Protein AF-A0A967ZJ98-F1 (afdb_monomer)

Mean predicted aligned error: 7.74 Å

Structure (mmCIF, N/CA/C/O backbone):
data_AF-A0A967ZJ98-F1
#
_entry.id   AF-A0A967ZJ98-F1
#
loop_
_atom_site.group_PDB
_atom_site.id
_atom_site.type_symbol
_atom_site.label_atom_id
_atom_site.label_alt_id
_atom_site.label_comp_id
_atom_site.label_asym_id
_atom_site.label_entity_id
_atom_site.label_seq_id
_atom_site.pdbx_PDB_ins_code
_atom_site.Cartn_x
_atom_site.Cartn_y
_atom_site.Cartn_z
_atom_site.occupancy
_atom_site.B_iso_or_equiv
_atom_site.auth_seq_id
_atom_site.auth_comp_id
_atom_site.auth_asym_id
_atom_site.auth_atom_id
_atom_site.pdbx_PDB_model_num
ATOM 1 N N . ARG A 1 1 ? -1.684 2.307 -29.318 1.00 74.62 1 ARG A N 1
ATOM 2 C CA . ARG A 1 1 ? -0.273 2.513 -29.729 1.00 74.62 1 ARG A CA 1
ATOM 3 C C . ARG A 1 1 ? 0.483 2.969 -28.490 1.00 74.62 1 ARG A C 1
ATOM 5 O O . ARG A 1 1 ? -0.067 3.809 -27.791 1.00 74.62 1 ARG A O 1
ATOM 12 N N . ALA A 1 2 ? 1.639 2.380 -28.194 1.00 88.06 2 ALA A N 1
ATOM 13 C CA . ALA A 1 2 ? 2.466 2.698 -27.029 1.00 88.06 2 ALA A CA 1
ATOM 14 C C . ALA A 1 2 ? 3.946 2.641 -27.436 1.00 88.06 2 ALA A C 1
ATOM 16 O O . ALA A 1 2 ? 4.286 1.829 -28.295 1.00 88.06 2 ALA A O 1
ATOM 17 N N . ASP A 1 3 ? 4.792 3.478 -26.834 1.00 90.69 3 ASP A N 1
ATOM 18 C CA . ASP A 1 3 ? 6.244 3.486 -27.082 1.00 90.69 3 ASP A CA 1
ATOM 19 C C . ASP A 1 3 ? 6.966 2.364 -26.313 1.00 90.69 3 ASP A C 1
ATOM 21 O O . ASP A 1 3 ? 8.002 1.855 -26.749 1.00 90.69 3 ASP A O 1
ATOM 25 N N . ALA A 1 4 ? 6.375 1.930 -25.195 1.00 94.38 4 ALA A N 1
ATOM 26 C CA . ALA A 1 4 ? 6.809 0.790 -24.401 1.00 94.38 4 ALA A CA 1
ATOM 27 C C . ALA A 1 4 ? 5.609 -0.051 -23.928 1.00 94.38 4 ALA A C 1
ATOM 29 O O . ALA A 1 4 ? 4.538 0.482 -23.631 1.00 94.38 4 ALA A O 1
ATOM 30 N N . VAL A 1 5 ? 5.798 -1.368 -23.845 1.00 96.25 5 VAL A N 1
ATOM 31 C CA . VAL A 1 5 ? 4.826 -2.355 -23.363 1.00 96.25 5 VAL A CA 1
ATOM 32 C C . VAL A 1 5 ? 5.514 -3.240 -22.331 1.00 96.25 5 VAL A C 1
ATOM 34 O O . VAL A 1 5 ? 6.494 -3.910 -22.646 1.00 96.25 5 VAL A O 1
ATOM 37 N N . ILE A 1 6 ? 4.993 -3.262 -21.106 1.00 96.94 6 ILE A N 1
ATOM 38 C CA . ILE A 1 6 ? 5.484 -4.135 -20.035 1.00 96.94 6 ILE A CA 1
ATOM 39 C C . ILE A 1 6 ? 4.419 -5.196 -19.771 1.00 96.94 6 ILE A C 1
ATOM 41 O O . ILE A 1 6 ? 3.278 -4.870 -19.445 1.00 96.94 6 ILE A O 1
ATOM 45 N N . VAL A 1 7 ? 4.799 -6.461 -19.923 1.00 96.19 7 VAL A N 1
ATOM 46 C CA . VAL A 1 7 ? 3.965 -7.641 -19.682 1.00 96.19 7 VAL A CA 1
ATOM 47 C C . VAL A 1 7 ? 4.515 -8.381 -18.467 1.00 96.19 7 VAL A C 1
ATOM 49 O O . VAL A 1 7 ? 5.727 -8.554 -18.335 1.00 96.19 7 VAL A O 1
ATOM 52 N N . THR A 1 8 ? 3.636 -8.830 -17.573 1.00 95.94 8 THR A N 1
ATOM 53 C CA . THR A 1 8 ? 4.014 -9.625 -16.399 1.00 95.94 8 THR A CA 1
ATOM 54 C C . THR A 1 8 ? 3.350 -11.000 -16.450 1.00 95.94 8 THR A C 1
ATOM 56 O O . THR A 1 8 ? 2.165 -11.123 -16.754 1.00 95.94 8 THR A O 1
ATOM 59 N N . GLY A 1 9 ? 4.123 -12.044 -16.149 1.00 93.56 9 GLY A N 1
ATOM 60 C CA . GLY A 1 9 ? 3.673 -13.437 -16.176 1.00 93.56 9 GLY A CA 1
ATOM 61 C C . GLY A 1 9 ? 3.900 -14.153 -17.512 1.00 93.56 9 GLY A C 1
ATOM 62 O O . GLY A 1 9 ? 4.246 -13.548 -18.527 1.00 93.56 9 GLY A O 1
ATOM 63 N N . GLY A 1 10 ? 3.734 -15.478 -17.493 1.00 93.06 10 GLY A N 1
ATOM 64 C CA . GLY A 1 10 ? 3.844 -16.335 -18.677 1.00 93.06 10 GLY A CA 1
ATOM 65 C C . GLY A 1 10 ? 5.277 -16.573 -19.179 1.00 93.06 10 GLY A C 1
ATOM 66 O O . GLY A 1 10 ? 5.467 -16.894 -20.350 1.00 93.06 10 GLY A O 1
ATOM 67 N N . ILE A 1 11 ? 6.290 -16.370 -18.328 1.00 93.38 11 ILE A N 1
ATOM 68 C CA . ILE A 1 11 ? 7.718 -16.572 -18.651 1.00 93.38 11 ILE A CA 1
ATOM 69 C C . ILE A 1 11 ? 8.371 -17.701 -17.841 1.00 93.38 11 ILE A C 1
ATOM 71 O O . ILE A 1 11 ? 9.593 -17.864 -17.857 1.00 93.38 11 ILE A O 1
ATOM 75 N N . GLY A 1 12 ? 7.590 -18.461 -17.083 1.00 90.75 12 GLY A N 1
ATOM 76 C CA . GLY A 1 12 ? 8.075 -19.630 -16.365 1.00 90.75 12 GLY A CA 1
ATOM 77 C C . GLY A 1 12 ? 8.334 -20.836 -17.288 1.00 90.75 12 GLY A C 1
ATOM 78 O O . GLY A 1 12 ? 8.399 -20.711 -18.517 1.00 90.75 12 GLY A O 1
ATOM 79 N N . PRO A 1 13 ? 8.565 -22.016 -16.697 1.00 90.06 13 PRO A N 1
ATOM 80 C CA . PRO A 1 13 ? 8.905 -23.226 -17.432 1.00 90.06 13 PRO A CA 1
ATOM 81 C C . PRO A 1 13 ? 7.687 -24.066 -17.860 1.00 90.06 13 PRO A C 1
ATOM 83 O O . PRO A 1 13 ? 7.884 -25.124 -18.458 1.00 90.06 13 PRO A O 1
ATOM 86 N N . THR A 1 14 ? 6.452 -23.691 -17.509 1.00 89.12 14 THR A N 1
ATOM 87 C CA . THR A 1 14 ? 5.270 -24.540 -17.730 1.00 89.12 14 THR A CA 1
ATOM 88 C C . THR A 1 14 ? 4.680 -24.353 -19.131 1.00 89.12 14 THR A C 1
ATOM 90 O O . THR A 1 14 ? 5.126 -23.523 -19.918 1.00 89.12 14 THR A O 1
ATOM 93 N N . GLN A 1 15 ? 3.722 -25.205 -19.509 1.00 84.19 15 GLN A N 1
ATOM 94 C CA . GLN A 1 15 ? 3.144 -25.198 -20.864 1.00 84.19 15 GLN A CA 1
ATOM 95 C C . GLN A 1 15 ? 2.242 -23.986 -21.134 1.00 84.19 15 GLN A C 1
ATOM 97 O O . GLN A 1 15 ? 2.051 -23.600 -22.282 1.00 84.19 15 GLN A O 1
ATOM 102 N N . ASP A 1 16 ? 1.681 -23.405 -20.081 1.00 90.19 16 ASP A N 1
ATOM 103 C CA . ASP A 1 16 ? 0.888 -22.179 -20.095 1.00 90.19 16 ASP A CA 1
ATOM 104 C C . ASP A 1 16 ? 1.750 -20.903 -20.089 1.00 90.19 16 ASP A C 1
ATOM 106 O O . ASP A 1 16 ? 1.234 -19.812 -20.336 1.00 90.19 16 ASP A O 1
ATOM 110 N N . ASP A 1 17 ? 3.067 -21.027 -19.895 1.00 92.12 17 ASP A N 1
ATOM 111 C CA . ASP A 1 17 ? 4.017 -19.925 -20.040 1.00 92.12 17 ASP A CA 1
ATOM 112 C C . ASP A 1 17 ? 4.355 -19.675 -21.520 1.00 92.12 17 ASP A C 1
ATOM 114 O O . ASP A 1 17 ? 5.352 -20.174 -22.049 1.00 92.12 17 ASP A O 1
ATOM 118 N N . LEU A 1 18 ? 3.496 -18.892 -22.182 1.00 94.81 18 LEU A N 1
ATOM 119 C CA . LEU A 1 18 ? 3.552 -18.597 -23.620 1.00 94.81 18 LEU A CA 1
ATOM 120 C C . LEU A 1 18 ? 4.031 -17.177 -23.959 1.00 94.81 18 LEU A C 1
ATOM 122 O O . LEU A 1 18 ? 4.038 -16.800 -25.129 1.00 94.81 18 LEU A O 1
ATOM 126 N N . THR A 1 19 ? 4.403 -16.351 -22.977 1.00 96.50 19 THR A N 1
ATOM 127 C CA . THR A 1 19 ? 4.749 -14.940 -23.231 1.00 96.50 19 THR A CA 1
ATOM 128 C C . THR A 1 19 ? 5.985 -14.820 -24.122 1.00 96.50 19 THR A C 1
ATOM 130 O O . THR A 1 19 ? 6.012 -13.966 -25.005 1.00 96.50 19 THR A O 1
ATOM 133 N N . ARG A 1 20 ? 6.984 -15.700 -23.957 1.00 95.06 20 ARG A N 1
ATOM 134 C CA . ARG A 1 20 ? 8.188 -15.721 -24.810 1.00 95.06 20 ARG A CA 1
ATOM 135 C C . ARG A 1 20 ? 7.839 -16.084 -26.255 1.00 95.06 20 ARG A C 1
ATOM 137 O O . ARG A 1 20 ? 8.220 -15.371 -27.179 1.00 95.06 20 ARG A O 1
ATOM 144 N N . ASP A 1 21 ? 7.055 -17.146 -26.429 1.00 95.69 21 ASP A N 1
ATOM 145 C CA . ASP A 1 21 ? 6.588 -17.625 -27.730 1.00 95.69 21 ASP A CA 1
ATOM 146 C C . ASP A 1 21 ? 5.731 -16.555 -28.436 1.00 95.69 21 ASP A C 1
ATOM 148 O O . ASP A 1 21 ? 5.896 -16.292 -29.627 1.00 95.69 21 ASP A O 1
ATOM 152 N N . ALA A 1 22 ? 4.858 -15.869 -27.689 1.00 96.94 22 ALA A N 1
ATOM 153 C CA . ALA A 1 22 ? 4.037 -14.773 -28.198 1.00 96.94 22 ALA A CA 1
ATOM 154 C C . ALA A 1 22 ? 4.876 -13.554 -28.615 1.00 96.94 22 ALA A C 1
ATOM 156 O O . ALA A 1 22 ? 4.570 -12.930 -29.632 1.00 96.94 22 ALA A O 1
ATOM 157 N N . MET A 1 23 ? 5.939 -13.224 -27.871 1.00 97.00 23 MET A N 1
ATOM 158 C CA . MET A 1 23 ? 6.885 -12.173 -28.262 1.00 97.00 23 MET A CA 1
ATOM 159 C C . MET A 1 23 ? 7.596 -12.518 -29.574 1.00 97.00 23 MET A C 1
ATOM 161 O O . MET A 1 23 ? 7.634 -11.676 -30.471 1.00 97.00 23 MET A O 1
ATOM 165 N N . ALA A 1 24 ? 8.095 -13.750 -29.721 1.00 97.44 24 ALA A N 1
ATOM 166 C CA . ALA A 1 24 ? 8.734 -14.204 -30.958 1.00 97.44 24 ALA A CA 1
ATOM 167 C C . ALA A 1 24 ? 7.771 -14.154 -32.151 1.00 97.44 24 ALA A C 1
ATOM 169 O O . ALA A 1 24 ? 8.094 -13.582 -33.194 1.00 97.44 24 ALA A O 1
ATOM 170 N N . ALA A 1 25 ? 6.548 -14.661 -31.970 1.00 97.88 25 ALA A N 1
ATOM 171 C CA . ALA A 1 25 ? 5.511 -14.631 -32.996 1.00 97.88 25 ALA A CA 1
ATOM 172 C C . ALA A 1 25 ? 5.133 -13.198 -33.407 1.00 97.88 25 ALA A C 1
ATOM 174 O O . ALA A 1 25 ? 4.967 -12.923 -34.594 1.00 97.88 25 ALA A O 1
ATOM 175 N N . ALA A 1 26 ? 5.025 -12.273 -32.448 1.00 96.81 26 ALA A N 1
ATOM 176 C CA . ALA A 1 26 ? 4.713 -10.870 -32.720 1.00 96.81 26 ALA A CA 1
ATOM 177 C C . ALA A 1 26 ? 5.856 -10.131 -33.436 1.00 96.81 26 ALA A C 1
ATOM 179 O O . ALA A 1 26 ? 5.594 -9.247 -34.252 1.00 96.81 26 ALA A O 1
ATOM 180 N N . ALA A 1 27 ? 7.109 -10.486 -33.143 1.00 96.81 27 ALA A N 1
ATOM 181 C CA . ALA A 1 27 ? 8.286 -9.942 -33.815 1.00 96.81 27 ALA A CA 1
ATOM 182 C C . ALA A 1 27 ? 8.574 -10.610 -35.173 1.00 96.81 27 ALA A C 1
ATOM 184 O O . ALA A 1 27 ? 9.307 -10.042 -35.981 1.00 96.81 27 ALA A O 1
ATOM 185 N N . GLY A 1 28 ? 7.987 -11.781 -35.442 1.00 97.44 28 GLY A N 1
ATOM 186 C CA . GLY A 1 28 ? 8.258 -12.565 -36.648 1.00 97.44 28 GLY A CA 1
ATOM 187 C C . GLY A 1 28 ? 9.661 -13.174 -36.656 1.00 97.44 28 GLY A C 1
ATOM 188 O O . GLY A 1 28 ? 10.273 -13.262 -37.718 1.00 97.44 28 GLY A O 1
ATOM 189 N N . VAL A 1 29 ? 10.172 -13.554 -35.481 1.00 97.94 29 VAL A N 1
ATOM 190 C CA . VAL A 1 29 ? 11.526 -14.097 -35.291 1.00 97.94 29 VAL A CA 1
ATOM 191 C C . VAL A 1 29 ? 11.486 -15.522 -34.747 1.00 97.94 29 VAL A C 1
ATOM 193 O O . VAL A 1 29 ? 10.476 -15.971 -34.203 1.00 97.94 29 VAL A O 1
ATOM 196 N N . GLU A 1 30 ? 12.597 -16.237 -34.894 1.00 97.50 30 GLU A N 1
ATOM 197 C CA . GLU A 1 30 ? 12.763 -17.580 -34.341 1.00 97.50 30 GLU A CA 1
ATOM 198 C C . GLU A 1 30 ? 13.119 -17.531 -32.846 1.00 97.50 30 GLU A C 1
ATOM 200 O O . GLU A 1 30 ? 13.543 -16.502 -32.317 1.00 97.50 30 GLU A O 1
ATOM 205 N N . MET A 1 31 ? 12.938 -18.658 -32.157 1.00 97.12 31 MET A N 1
ATOM 206 C CA . MET A 1 31 ? 13.415 -18.844 -30.786 1.00 97.12 31 MET A CA 1
ATOM 207 C C . MET A 1 31 ? 14.843 -19.394 -30.819 1.00 97.12 31 MET A C 1
ATOM 209 O O . MET A 1 31 ? 15.111 -20.399 -31.476 1.00 97.12 31 MET A O 1
ATOM 213 N N . LEU A 1 32 ? 15.742 -18.754 -30.082 1.00 97.62 32 LEU A N 1
ATOM 214 C CA . LEU A 1 32 ? 17.108 -19.197 -29.835 1.00 97.62 32 LEU A CA 1
ATOM 215 C C . LEU A 1 32 ? 17.214 -19.871 -28.466 1.00 97.62 32 LEU A C 1
ATOM 217 O O . LEU A 1 32 ? 16.345 -19.707 -27.610 1.00 97.62 32 LEU A O 1
ATOM 221 N N . PHE A 1 33 ? 18.302 -20.613 -28.260 1.00 97.12 33 PHE A N 1
ATOM 222 C CA . PHE A 1 33 ? 18.611 -21.303 -27.011 1.00 97.12 33 PHE A CA 1
ATOM 223 C C . PHE A 1 33 ? 19.975 -20.845 -26.481 1.00 97.12 33 PHE A C 1
ATOM 225 O O . PHE A 1 33 ? 20.964 -20.884 -27.213 1.00 97.12 33 PHE A O 1
ATOM 232 N N . ASP A 1 34 ? 20.033 -20.395 -25.227 1.00 96.75 34 ASP A N 1
ATOM 233 C CA . ASP A 1 34 ? 21.275 -19.993 -24.555 1.00 96.75 34 ASP A CA 1
ATOM 234 C C . ASP A 1 34 ? 21.827 -21.167 -23.728 1.00 96.75 34 ASP A C 1
ATOM 236 O O . ASP A 1 34 ? 21.357 -21.449 -22.621 1.00 96.75 34 ASP A O 1
ATOM 240 N N . GLU A 1 35 ? 22.837 -21.857 -24.267 1.00 96.56 35 GLU A N 1
ATOM 241 C CA . GLU A 1 35 ? 23.490 -22.979 -23.580 1.00 96.56 35 GLU A CA 1
ATOM 242 C C . GLU A 1 35 ? 24.180 -22.552 -22.277 1.00 96.56 35 GLU A C 1
ATOM 244 O O . GLU A 1 35 ? 24.058 -23.250 -21.270 1.00 96.56 35 GLU A O 1
ATOM 249 N N . ASP A 1 36 ? 24.815 -21.376 -22.238 1.00 95.00 36 ASP A N 1
ATOM 250 C CA . ASP A 1 36 ? 25.482 -20.878 -21.030 1.00 95.00 36 ASP A CA 1
ATOM 251 C C . ASP A 1 36 ? 24.454 -20.593 -19.921 1.00 95.00 36 ASP A C 1
ATOM 253 O O . ASP A 1 36 ? 24.707 -20.793 -18.729 1.00 95.00 36 ASP A O 1
ATOM 257 N N . PHE A 1 37 ? 23.268 -20.096 -20.284 1.00 94.94 37 PHE A N 1
ATOM 258 C CA . PHE A 1 37 ? 22.155 -19.927 -19.354 1.00 94.94 37 PHE A CA 1
ATOM 259 C C . PHE A 1 37 ? 21.605 -21.273 -18.890 1.00 94.94 37 PHE A C 1
ATOM 261 O O . PHE A 1 37 ? 21.345 -21.438 -17.696 1.00 94.94 37 PHE A O 1
ATOM 268 N N . ALA A 1 38 ? 21.457 -22.238 -19.799 1.00 95.62 38 ALA A N 1
ATOM 269 C CA . ALA A 1 38 ? 21.021 -23.585 -19.458 1.00 95.62 38 ALA A CA 1
ATOM 270 C C . ALA A 1 38 ? 21.990 -24.266 -18.478 1.00 95.62 38 ALA A C 1
ATOM 272 O O . ALA A 1 38 ? 21.539 -24.916 -17.536 1.00 95.62 38 ALA A O 1
ATOM 273 N N . GLU A 1 39 ? 23.302 -24.083 -18.638 1.00 94.75 39 GLU A N 1
ATOM 274 C CA . GLU A 1 39 ? 24.316 -24.554 -17.687 1.00 94.75 39 GLU A CA 1
ATOM 275 C C . GLU A 1 39 ? 24.167 -23.893 -16.315 1.00 94.75 39 GLU A C 1
ATOM 277 O O . GLU A 1 39 ? 24.008 -24.597 -15.319 1.00 94.75 39 GLU A O 1
ATOM 282 N N . ARG A 1 40 ? 24.067 -22.558 -16.248 1.00 92.81 40 ARG A N 1
ATOM 283 C CA . ARG A 1 40 ? 23.813 -21.854 -14.972 1.00 92.81 40 ARG A CA 1
ATOM 284 C C . ARG A 1 40 ? 22.531 -22.323 -14.287 1.00 92.81 40 ARG A C 1
ATOM 286 O O . ARG A 1 40 ? 22.446 -22.343 -13.058 1.00 92.81 40 ARG A O 1
ATOM 293 N N . LEU A 1 41 ? 21.514 -22.671 -15.071 1.00 94.06 41 LEU A N 1
ATOM 294 C CA . LEU A 1 41 ? 20.265 -23.204 -14.553 1.00 94.06 41 LEU A CA 1
ATOM 295 C C . LEU A 1 41 ? 20.459 -24.611 -13.976 1.00 94.06 41 LEU A C 1
ATOM 297 O O . LEU A 1 41 ? 19.977 -24.873 -12.875 1.00 94.06 41 LEU A O 1
ATOM 301 N N . ARG A 1 42 ? 21.204 -25.491 -14.659 1.00 94.25 42 ARG A N 1
ATOM 302 C CA . ARG A 1 42 ? 21.577 -26.818 -14.135 1.00 94.25 42 ARG A CA 1
ATOM 303 C C . ARG A 1 42 ? 22.333 -26.688 -12.808 1.00 94.25 42 ARG A C 1
ATOM 305 O O . ARG A 1 42 ? 21.909 -27.301 -11.829 1.00 94.25 42 ARG A O 1
ATOM 312 N N . ASP A 1 43 ? 23.332 -25.809 -12.735 1.00 93.56 43 ASP A N 1
ATOM 313 C CA . ASP A 1 43 ? 24.111 -25.542 -11.515 1.00 93.56 43 ASP A CA 1
ATOM 314 C C . ASP A 1 43 ? 23.229 -25.042 -10.358 1.00 93.56 43 ASP A C 1
ATOM 316 O O . ASP A 1 43 ? 23.387 -25.431 -9.196 1.00 93.56 43 ASP A O 1
ATOM 320 N N . PHE A 1 44 ? 22.250 -24.183 -10.658 1.00 92.06 44 PHE A N 1
ATOM 321 C CA . PHE A 1 44 ? 21.297 -23.692 -9.664 1.00 92.06 44 PHE A CA 1
ATOM 322 C C . PHE A 1 44 ? 20.466 -24.824 -9.042 1.00 92.06 44 PHE A C 1
ATOM 324 O O . PHE A 1 44 ? 20.211 -24.808 -7.835 1.00 92.06 44 PHE A O 1
ATOM 331 N N . TRP A 1 45 ? 20.038 -25.806 -9.834 1.00 93.94 45 TRP A N 1
ATOM 332 C CA . TRP A 1 45 ? 19.299 -26.965 -9.328 1.00 93.94 45 TRP A CA 1
ATOM 333 C C . TRP A 1 45 ? 20.214 -27.934 -8.569 1.00 93.94 45 TRP A C 1
ATOM 335 O O . TRP A 1 45 ? 19.866 -28.358 -7.461 1.00 93.94 45 TRP A O 1
ATOM 345 N N . GLU A 1 46 ? 21.412 -28.195 -9.096 1.00 94.12 46 GLU A N 1
ATOM 346 C CA . GLU A 1 46 ? 22.408 -29.066 -8.466 1.00 94.12 46 GLU A CA 1
ATOM 347 C C . GLU A 1 46 ? 22.860 -28.528 -7.102 1.00 94.12 46 GLU A C 1
ATOM 349 O O . GLU A 1 46 ? 22.866 -29.267 -6.117 1.00 94.12 46 GLU A O 1
ATOM 354 N N . SER A 1 47 ? 23.125 -27.223 -6.988 1.00 94.19 47 SER A N 1
ATOM 355 C CA . SER A 1 47 ? 23.480 -26.574 -5.713 1.00 94.19 47 SER A CA 1
ATOM 356 C C . SER A 1 47 ? 22.385 -26.676 -4.642 1.00 94.19 47 SER A C 1
ATOM 358 O O . SER A 1 47 ? 22.660 -26.545 -3.449 1.00 94.19 47 SER A O 1
ATOM 360 N N . ARG A 1 48 ? 21.137 -26.947 -5.048 1.00 92.12 48 ARG A N 1
ATOM 361 C CA . ARG A 1 48 ? 19.999 -27.215 -4.156 1.00 92.12 48 ARG A CA 1
ATOM 362 C C . ARG A 1 48 ? 19.784 -28.707 -3.891 1.00 92.12 48 ARG A C 1
ATOM 364 O O . ARG A 1 48 ? 18.803 -29.059 -3.236 1.00 92.12 48 ARG A O 1
ATOM 371 N N . GLY A 1 49 ? 20.661 -29.575 -4.396 1.00 93.56 49 GLY A N 1
ATOM 372 C CA . GLY A 1 49 ? 20.562 -31.030 -4.282 1.00 93.56 49 GLY A CA 1
ATOM 373 C C . GLY A 1 49 ? 19.359 -31.610 -5.025 1.00 93.56 49 GLY A C 1
ATOM 374 O O . GLY A 1 49 ? 18.791 -32.609 -4.584 1.00 93.56 49 GLY A O 1
ATOM 375 N N . ARG A 1 50 ? 18.908 -30.954 -6.101 1.00 92.69 50 ARG A N 1
ATOM 376 C CA . ARG A 1 50 ? 17.721 -31.351 -6.865 1.00 92.69 50 ARG A CA 1
ATOM 377 C C . ARG A 1 50 ? 18.080 -31.562 -8.328 1.00 92.69 50 ARG A C 1
ATOM 379 O O . ARG A 1 50 ? 18.797 -30.762 -8.915 1.00 92.69 50 ARG A O 1
ATOM 386 N N . GLU A 1 51 ? 17.521 -32.605 -8.928 1.00 91.88 51 GLU A N 1
ATOM 387 C CA . GLU A 1 51 ? 17.549 -32.765 -10.380 1.00 91.88 51 GLU A CA 1
ATOM 388 C C . GLU A 1 51 ? 16.646 -31.708 -11.033 1.00 91.88 51 GLU A C 1
ATOM 390 O O . GLU A 1 51 ? 15.532 -31.450 -10.563 1.00 91.88 51 GLU A O 1
ATOM 395 N N . MET A 1 52 ? 17.136 -31.076 -12.100 1.00 92.75 52 MET A N 1
ATOM 396 C CA . MET A 1 52 ? 16.381 -30.070 -12.838 1.00 92.75 52 MET A CA 1
ATOM 397 C C . MET A 1 52 ? 15.314 -30.734 -13.723 1.00 92.75 52 MET A C 1
ATOM 399 O O . MET A 1 52 ? 15.663 -31.546 -14.583 1.00 92.75 52 MET A O 1
ATOM 403 N N . PRO A 1 53 ? 14.030 -30.349 -13.612 1.00 93.56 53 PRO A N 1
ATOM 404 C CA . PRO A 1 53 ? 13.014 -30.783 -14.565 1.00 93.56 53 PRO A CA 1
ATOM 405 C C . PRO A 1 53 ? 13.345 -30.321 -15.991 1.00 93.56 53 PRO A C 1
ATOM 407 O O . PRO A 1 53 ? 13.699 -29.164 -16.202 1.00 93.56 53 PRO A O 1
ATOM 410 N N . ALA A 1 54 ? 13.160 -31.180 -16.998 1.00 92.19 54 ALA A N 1
ATOM 411 C CA . ALA A 1 54 ? 13.473 -30.842 -18.394 1.00 92.19 54 ALA A CA 1
ATOM 412 C C . ALA A 1 54 ? 12.720 -29.597 -18.905 1.00 92.19 54 ALA A C 1
ATOM 414 O O . ALA A 1 54 ? 13.258 -28.828 -19.698 1.00 92.19 54 ALA A O 1
ATOM 415 N N . SER A 1 55 ? 11.505 -29.353 -18.403 1.00 92.75 55 SER A N 1
ATOM 416 C CA . SER A 1 55 ? 10.708 -28.163 -18.725 1.00 92.75 55 SER A CA 1
ATOM 417 C C . SER A 1 55 ? 11.406 -26.850 -18.356 1.00 92.75 55 SER A C 1
ATOM 419 O O . SER A 1 55 ? 11.162 -25.830 -18.992 1.00 92.75 55 SER A O 1
ATOM 421 N N . ASN A 1 56 ? 12.306 -26.856 -17.367 1.00 93.81 56 ASN A N 1
ATOM 422 C CA . ASN A 1 56 ? 13.064 -25.669 -16.982 1.00 93.81 56 ASN A CA 1
ATOM 423 C C . ASN A 1 56 ? 14.028 -25.190 -18.067 1.00 93.81 56 ASN A C 1
ATOM 425 O O . ASN A 1 56 ? 14.303 -23.995 -18.110 1.00 93.81 56 ASN A O 1
ATOM 429 N N . LEU A 1 57 ? 14.459 -26.056 -18.991 1.00 94.50 57 LEU A N 1
ATOM 430 C CA . LEU A 1 57 ? 15.285 -25.639 -20.130 1.00 94.50 57 LEU A CA 1
ATOM 431 C C . LEU A 1 57 ? 14.575 -24.616 -21.025 1.00 94.50 57 LEU A C 1
ATOM 433 O O . LEU A 1 57 ? 15.250 -23.794 -21.630 1.00 94.50 57 LEU A O 1
ATOM 437 N N . ARG A 1 58 ? 13.234 -24.566 -21.023 1.00 94.00 58 ARG A N 1
ATOM 438 C CA . ARG A 1 58 ? 12.476 -23.512 -21.722 1.00 94.00 58 ARG A CA 1
ATOM 439 C C . ARG A 1 58 ? 12.817 -22.102 -21.236 1.00 94.00 58 ARG A C 1
ATOM 441 O O . ARG A 1 58 ? 12.593 -21.138 -21.952 1.00 94.00 58 ARG A O 1
ATOM 448 N N . GLN A 1 59 ? 13.352 -21.957 -20.022 1.00 93.94 59 GLN A N 1
ATOM 449 C CA . GLN A 1 59 ? 13.797 -20.664 -19.489 1.00 93.94 59 GLN A CA 1
ATOM 450 C C . GLN A 1 59 ? 15.097 -20.171 -20.143 1.00 93.94 59 GLN A C 1
ATOM 452 O O . GLN A 1 59 ? 15.418 -18.998 -19.997 1.00 93.94 59 GLN A O 1
ATOM 457 N N . ALA A 1 60 ? 15.821 -21.046 -20.848 1.00 95.62 60 ALA A N 1
ATOM 458 C CA . ALA A 1 60 ? 16.977 -20.704 -21.673 1.00 95.62 60 ALA A CA 1
ATOM 459 C C . ALA A 1 60 ? 16.593 -20.369 -23.128 1.00 95.62 60 ALA A C 1
ATOM 461 O O . ALA A 1 60 ? 17.460 -20.013 -23.923 1.00 95.62 60 ALA A O 1
ATOM 462 N N . GLU A 1 61 ? 15.310 -20.494 -23.486 1.00 95.75 61 GLU A N 1
ATOM 463 C CA . GLU A 1 61 ? 14.796 -20.119 -24.801 1.00 95.75 61 GLU A CA 1
ATOM 464 C C . GLU A 1 61 ? 14.413 -18.632 -24.817 1.00 95.75 61 GLU A C 1
ATOM 466 O O . GLU A 1 61 ? 13.728 -18.147 -23.912 1.00 95.75 61 GLU A O 1
ATOM 471 N N . TYR A 1 62 ? 14.795 -17.905 -25.865 1.00 96.62 62 TYR A N 1
ATOM 472 C CA . TYR A 1 62 ? 14.472 -16.486 -26.032 1.00 96.62 62 TYR A CA 1
ATOM 473 C C . TYR A 1 62 ? 14.269 -16.128 -27.514 1.00 96.62 62 TYR A C 1
ATOM 475 O O . TYR A 1 62 ? 14.880 -16.758 -28.373 1.00 96.62 62 TYR A O 1
ATOM 483 N N . PRO A 1 63 ? 13.425 -15.136 -27.851 1.00 97.75 63 PRO A N 1
ATOM 484 C CA . PRO A 1 63 ? 13.283 -14.669 -29.230 1.00 97.75 63 PRO A CA 1
ATOM 485 C C . PRO A 1 63 ? 14.598 -14.094 -29.769 1.00 97.75 63 PRO A C 1
ATOM 487 O O . PRO A 1 63 ? 15.288 -13.372 -29.047 1.00 97.75 63 PRO A O 1
ATOM 490 N N . ASP A 1 64 ? 14.923 -14.340 -31.038 1.00 97.69 64 ASP A N 1
ATOM 491 C CA . ASP A 1 64 ? 16.072 -13.694 -31.680 1.00 97.69 64 ASP A CA 1
ATOM 492 C C . ASP A 1 64 ? 15.949 -12.156 -31.606 1.00 97.69 64 ASP A C 1
ATOM 494 O O . ASP A 1 64 ? 14.879 -11.570 -31.802 1.00 97.69 64 ASP A O 1
ATOM 498 N N . GLY A 1 65 ? 17.049 -11.494 -31.251 1.00 95.56 65 GLY A N 1
ATOM 499 C CA . GLY A 1 65 ? 17.101 -10.059 -30.967 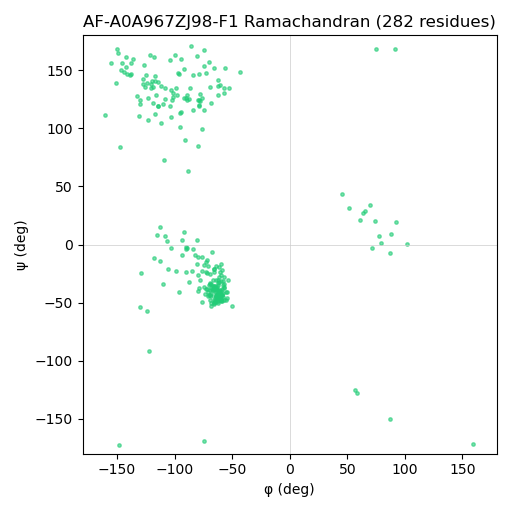1.00 95.56 65 GLY A CA 1
ATOM 500 C C . GLY A 1 65 ? 16.593 -9.640 -29.579 1.00 95.56 65 GLY A C 1
ATOM 501 O O . GLY A 1 65 ? 16.607 -8.443 -29.274 1.00 95.56 65 GLY A O 1
ATOM 502 N N . ALA A 1 66 ? 16.163 -10.573 -28.721 1.00 97.19 66 ALA A N 1
ATOM 503 C CA . ALA A 1 66 ? 15.834 -10.277 -27.329 1.00 97.19 66 ALA A CA 1
ATOM 504 C C . ALA A 1 66 ? 17.066 -10.292 -26.415 1.00 97.19 66 ALA A C 1
ATOM 506 O O . ALA A 1 66 ? 17.987 -11.089 -26.566 1.00 97.19 66 ALA A O 1
ATOM 507 N N . VAL A 1 67 ? 17.044 -9.418 -25.411 1.00 96.69 67 VAL A N 1
ATOM 508 C CA . VAL A 1 67 ? 18.003 -9.389 -24.305 1.00 96.69 67 VAL A CA 1
ATOM 509 C C . VAL A 1 67 ? 17.363 -10.034 -23.083 1.00 96.69 67 VAL A C 1
ATOM 511 O O . VAL A 1 67 ? 16.276 -9.628 -22.662 1.00 96.69 67 VAL A O 1
ATOM 514 N N . MET A 1 68 ? 18.047 -11.015 -22.494 1.00 96.44 68 MET A N 1
ATOM 515 C CA . MET A 1 68 ? 17.627 -11.627 -21.236 1.00 96.44 68 MET A CA 1
ATOM 516 C C . MET A 1 68 ? 17.981 -10.737 -20.039 1.00 96.44 68 MET A C 1
ATOM 518 O O . MET A 1 68 ? 19.144 -10.412 -19.806 1.00 96.44 68 MET A O 1
ATOM 522 N N . ILE A 1 69 ? 16.972 -10.382 -19.246 1.00 96.25 69 ILE A N 1
ATOM 523 C CA . ILE A 1 69 ? 17.108 -9.625 -18.001 1.00 96.25 69 ILE A CA 1
ATOM 524 C C . ILE A 1 69 ? 17.320 -10.613 -16.857 1.00 96.25 69 ILE A C 1
ATOM 526 O O . ILE A 1 69 ? 16.499 -11.503 -16.616 1.00 96.25 69 ILE A O 1
ATOM 530 N N . ARG A 1 70 ? 18.411 -10.439 -16.109 1.00 94.06 70 ARG A N 1
ATOM 531 C CA . ARG A 1 70 ? 18.734 -11.302 -14.971 1.00 94.06 70 ARG A CA 1
ATOM 532 C C . ARG A 1 70 ? 17.660 -11.202 -13.886 1.00 94.06 70 ARG A C 1
ATOM 534 O O . ARG A 1 70 ? 17.381 -10.121 -13.381 1.00 94.06 70 ARG A O 1
ATOM 541 N N . ASN A 1 71 ? 17.157 -12.352 -13.451 1.00 94.12 71 ASN A N 1
ATOM 542 C CA . ASN A 1 71 ? 16.287 -12.463 -12.287 1.00 94.12 71 ASN A CA 1
ATOM 543 C C . ASN A 1 71 ? 17.120 -12.825 -11.038 1.00 94.12 71 ASN A C 1
ATOM 545 O O . ASN A 1 71 ? 17.690 -13.914 -10.979 1.00 94.12 71 ASN A O 1
ATOM 549 N N . PRO A 1 72 ? 17.246 -11.934 -10.036 1.00 90.00 72 PRO A N 1
ATOM 550 C CA . PRO A 1 72 ? 18.030 -12.214 -8.832 1.00 90.00 72 PRO A CA 1
ATOM 551 C C . PRO A 1 72 ? 17.291 -13.081 -7.798 1.00 90.00 72 PRO A C 1
ATOM 553 O O . PRO A 1 72 ? 17.903 -13.507 -6.817 1.00 90.00 72 PRO A O 1
ATOM 556 N N . LYS A 1 73 ? 15.980 -13.304 -7.960 1.00 90.25 73 LYS A N 1
ATOM 557 C CA . LYS A 1 73 ? 15.108 -13.958 -6.966 1.00 90.25 73 LYS A CA 1
ATOM 558 C C . LYS A 1 73 ? 14.476 -15.263 -7.458 1.00 90.25 73 LYS A C 1
ATOM 560 O O . LYS A 1 73 ? 13.974 -16.023 -6.634 1.00 90.25 73 LYS A O 1
ATOM 565 N N . GLY A 1 74 ? 14.571 -15.557 -8.749 1.00 89.00 74 GLY A N 1
ATOM 566 C CA . GLY A 1 74 ? 14.083 -16.783 -9.372 1.00 89.00 74 GLY A CA 1
ATOM 567 C C . GLY A 1 74 ? 14.933 -17.205 -10.566 1.00 89.00 74 GLY A C 1
ATOM 568 O O . GLY A 1 74 ? 16.003 -16.651 -10.812 1.00 89.00 74 GLY A O 1
ATOM 569 N N . THR A 1 75 ? 14.470 -18.226 -11.289 1.00 90.81 75 THR A N 1
ATOM 570 C CA . THR A 1 75 ? 15.208 -18.808 -12.422 1.00 90.81 75 THR A CA 1
ATOM 571 C C . THR A 1 75 ? 14.750 -18.308 -13.784 1.00 90.81 75 THR A C 1
ATOM 573 O O . THR A 1 75 ? 15.515 -18.396 -14.733 1.00 90.81 75 THR A O 1
ATOM 576 N N . ALA A 1 76 ? 13.516 -17.808 -13.906 1.00 93.44 76 ALA A N 1
ATOM 577 C CA . ALA A 1 76 ? 12.996 -17.296 -15.170 1.00 93.44 76 ALA A CA 1
ATOM 578 C C . ALA A 1 76 ? 13.634 -15.931 -15.469 1.00 93.44 76 ALA A C 1
ATOM 580 O O . ALA A 1 76 ? 13.397 -15.000 -14.689 1.00 93.44 76 ALA A O 1
ATOM 581 N N . PRO A 1 77 ? 14.422 -15.779 -16.548 1.00 95.62 77 PRO A N 1
ATOM 582 C CA . PRO A 1 77 ? 14.918 -14.473 -16.942 1.00 95.62 77 PRO A CA 1
ATOM 583 C C . PRO A 1 77 ? 13.770 -13.652 -17.530 1.00 95.62 77 PRO A C 1
ATOM 585 O O . PRO A 1 77 ? 12.856 -14.185 -18.160 1.00 95.62 77 PRO A O 1
ATOM 588 N N . GLY A 1 78 ? 13.824 -12.340 -17.337 1.00 97.12 78 GLY A N 1
ATOM 589 C CA . GLY A 1 78 ? 12.961 -11.434 -18.086 1.00 97.12 78 GLY A CA 1
ATOM 590 C C . GLY A 1 78 ? 13.464 -11.309 -19.515 1.00 97.12 78 GLY A C 1
ATOM 591 O O . GLY A 1 78 ? 14.589 -11.697 -19.817 1.00 97.12 78 GLY A O 1
ATOM 592 N N . LEU A 1 79 ? 12.656 -10.726 -20.388 1.00 97.75 79 LEU A N 1
ATOM 593 C CA . LEU A 1 79 ? 13.044 -10.445 -21.766 1.00 97.75 79 LEU A CA 1
ATOM 594 C C . LEU A 1 79 ? 12.783 -8.984 -22.090 1.00 97.75 79 LEU A C 1
ATOM 596 O O . LEU A 1 79 ? 11.766 -8.431 -21.678 1.00 97.75 79 LEU A O 1
ATOM 600 N N . ARG A 1 80 ? 13.674 -8.383 -22.873 1.00 97.38 80 ARG A N 1
ATOM 601 C CA . ARG A 1 80 ? 13.495 -7.064 -23.476 1.00 97.38 80 ARG A CA 1
ATOM 602 C C . ARG A 1 80 ? 13.859 -7.124 -24.945 1.00 97.38 80 ARG A C 1
ATOM 604 O O . ARG A 1 80 ? 14.967 -7.527 -25.284 1.00 97.38 80 ARG A O 1
ATOM 611 N N . MET A 1 81 ? 12.967 -6.668 -25.813 1.00 97.00 81 MET A N 1
ATOM 612 C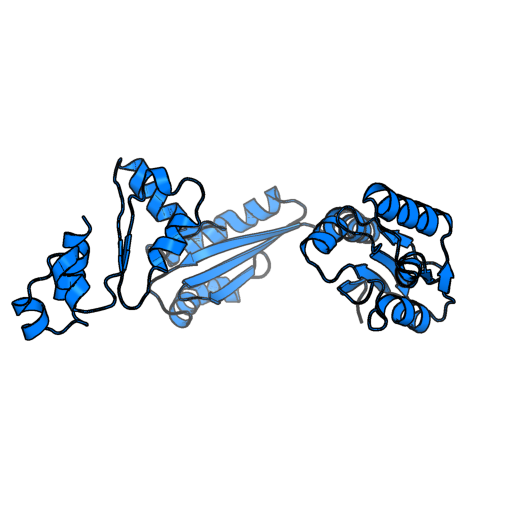 CA . MET A 1 81 ? 13.257 -6.553 -27.241 1.00 97.00 81 MET A CA 1
ATOM 613 C C . MET A 1 81 ? 12.468 -5.419 -27.884 1.00 97.00 81 MET A C 1
ATOM 615 O O . MET A 1 81 ? 11.521 -4.882 -27.306 1.00 97.00 81 MET A O 1
ATOM 619 N N . ARG A 1 82 ? 12.843 -5.072 -29.109 1.00 96.12 82 ARG A N 1
ATOM 620 C CA . ARG A 1 82 ? 12.093 -4.137 -29.941 1.00 96.12 82 ARG A CA 1
ATOM 621 C C . ARG A 1 82 ? 11.104 -4.915 -30.811 1.00 96.12 82 ARG A C 1
ATOM 623 O O . ARG A 1 82 ? 11.520 -5.814 -31.532 1.00 96.12 82 ARG A O 1
ATOM 630 N N . ILE A 1 83 ? 9.818 -4.562 -30.767 1.00 95.88 83 ILE A N 1
ATOM 631 C CA . ILE A 1 83 ? 8.785 -5.116 -31.660 1.00 95.88 83 ILE A CA 1
ATOM 632 C C . ILE A 1 83 ? 8.121 -3.951 -32.396 1.00 95.88 83 ILE A C 1
ATOM 634 O O . ILE A 1 83 ? 7.383 -3.159 -31.805 1.00 95.88 83 ILE A O 1
ATOM 638 N N . GLY A 1 84 ? 8.420 -3.817 -33.690 1.00 93.12 84 GLY A N 1
ATOM 639 C CA . GLY A 1 84 ? 8.050 -2.636 -34.473 1.00 93.12 84 GLY A CA 1
ATOM 640 C C . GLY A 1 84 ? 8.598 -1.350 -33.842 1.00 93.12 84 GLY A C 1
ATOM 641 O O . GLY A 1 84 ? 9.792 -1.244 -33.562 1.00 93.12 84 GLY A O 1
ATOM 642 N N . ASP A 1 85 ? 7.705 -0.395 -33.573 1.00 92.12 85 ASP A N 1
ATOM 643 C CA . ASP A 1 85 ? 8.043 0.883 -32.938 1.00 92.12 85 ASP A CA 1
ATOM 644 C C . ASP A 1 85 ? 7.915 0.874 -31.398 1.00 92.12 85 ASP A C 1
ATOM 646 O O . ASP A 1 85 ? 8.006 1.940 -30.779 1.00 92.12 85 ASP A O 1
ATOM 650 N N . ALA A 1 86 ? 7.730 -0.284 -30.753 1.00 95.44 86 ALA A N 1
ATOM 651 C CA . ALA A 1 86 ? 7.590 -0.382 -29.296 1.00 95.44 86 ALA A CA 1
ATOM 652 C C . ALA A 1 86 ? 8.711 -1.205 -28.640 1.00 95.44 86 ALA A C 1
ATOM 654 O O . ALA A 1 86 ? 9.149 -2.230 -29.165 1.00 95.44 86 ALA A O 1
ATOM 655 N N . TRP A 1 87 ? 9.181 -0.757 -27.473 1.00 97.19 87 TRP A N 1
ATOM 656 C CA . TRP A 1 87 ? 9.993 -1.585 -26.580 1.00 97.19 87 TRP A CA 1
ATOM 657 C C . TRP A 1 87 ? 9.071 -2.529 -25.812 1.00 97.19 87 TRP A C 1
ATOM 659 O O . TRP A 1 87 ? 8.133 -2.071 -25.166 1.00 97.19 87 TRP A O 1
ATOM 669 N N . VAL A 1 88 ? 9.309 -3.836 -25.883 1.00 97.75 88 VAL A N 1
ATOM 670 C CA . VAL A 1 88 ? 8.480 -4.848 -25.219 1.00 97.75 88 VAL A CA 1
ATOM 671 C C . VAL A 1 88 ? 9.305 -5.570 -24.165 1.00 97.75 88 VAL A C 1
ATOM 673 O O . VAL A 1 88 ? 10.394 -6.068 -24.453 1.00 97.75 88 VAL A O 1
ATOM 676 N N . PHE 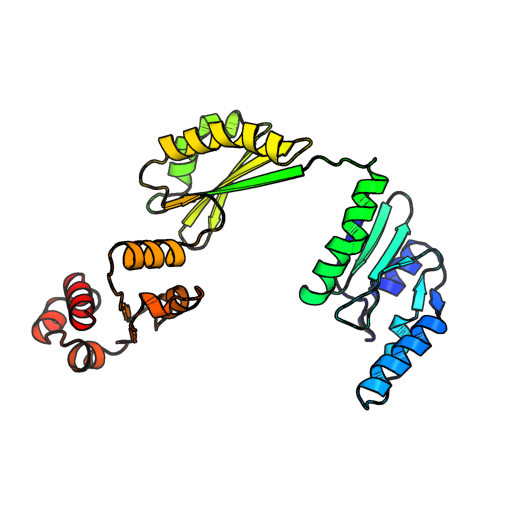A 1 89 ? 8.761 -5.630 -22.952 1.00 98.12 89 PHE A N 1
ATOM 677 C CA . PHE A 1 89 ? 9.361 -6.280 -21.795 1.00 98.12 89 PHE A CA 1
ATOM 678 C C . PHE A 1 89 ? 8.439 -7.386 -21.294 1.00 98.12 89 PHE A C 1
ATOM 680 O O . PHE A 1 89 ? 7.241 -7.155 -21.134 1.00 98.12 89 PHE A O 1
ATOM 687 N N . ALA A 1 90 ? 8.996 -8.554 -20.991 1.00 97.62 90 ALA A N 1
ATOM 688 C CA . ALA A 1 90 ? 8.301 -9.627 -20.292 1.00 97.62 90 ALA A CA 1
ATOM 689 C C . ALA A 1 90 ? 9.011 -9.927 -18.973 1.00 97.62 90 ALA A C 1
ATOM 691 O O . ALA A 1 90 ? 10.201 -10.243 -18.955 1.00 97.62 90 ALA A O 1
ATOM 692 N N . LEU A 1 91 ? 8.280 -9.811 -17.869 1.00 97.56 91 LEU A N 1
ATOM 693 C CA . LEU A 1 91 ? 8.784 -9.988 -16.509 1.00 97.56 91 LEU A CA 1
ATOM 694 C C . LEU A 1 91 ? 8.013 -11.100 -15.776 1.00 97.56 91 LEU A C 1
ATOM 696 O O . LEU A 1 91 ? 6.911 -11.464 -16.198 1.00 97.56 91 LEU A O 1
ATOM 700 N N . PRO A 1 92 ? 8.544 -11.638 -14.661 1.00 95.31 92 PRO A N 1
ATOM 701 C CA . PRO A 1 92 ? 7.830 -12.621 -13.852 1.00 95.31 92 PRO A CA 1
ATOM 702 C C . PRO A 1 92 ? 6.462 -12.111 -13.380 1.00 95.31 92 PRO A C 1
ATOM 704 O O . PRO A 1 92 ? 6.261 -10.915 -13.177 1.00 95.31 92 PRO A O 1
ATOM 707 N N . GLY A 1 93 ? 5.514 -13.025 -13.162 1.00 94.00 93 GLY A N 1
ATOM 708 C CA . GLY A 1 93 ? 4.210 -12.674 -12.581 1.00 94.00 93 GLY A CA 1
ATOM 709 C C . GLY A 1 93 ? 4.273 -12.421 -11.070 1.00 94.00 93 GLY A C 1
ATOM 710 O O . GLY A 1 93 ? 3.421 -11.731 -10.516 1.00 94.00 93 GLY A O 1
ATOM 711 N N . VAL A 1 94 ? 5.288 -12.966 -10.394 1.00 93.94 94 VAL A N 1
ATOM 712 C CA . VAL A 1 94 ? 5.474 -12.845 -8.945 1.00 93.94 94 VAL A CA 1
ATOM 713 C C . VAL A 1 94 ? 6.076 -11.470 -8.617 1.00 93.94 94 VAL A C 1
ATOM 715 O O . VAL A 1 94 ? 7.204 -11.201 -9.036 1.00 93.94 94 VAL A O 1
ATOM 718 N N . PRO A 1 95 ? 5.402 -10.605 -7.826 1.00 92.94 95 PRO A N 1
ATOM 719 C CA . PRO A 1 95 ? 5.885 -9.247 -7.550 1.00 92.94 95 PRO A CA 1
ATOM 720 C C . PRO A 1 95 ? 7.287 -9.189 -6.933 1.00 92.94 95 PRO A C 1
ATOM 722 O O . PRO A 1 95 ? 8.079 -8.323 -7.288 1.00 92.94 95 PRO A O 1
ATOM 725 N N . ALA A 1 96 ? 7.619 -10.142 -6.057 1.00 94.44 96 ALA A N 1
ATOM 726 C CA . ALA A 1 96 ? 8.926 -10.216 -5.402 1.00 94.44 96 ALA A CA 1
ATOM 727 C C . ALA A 1 96 ? 10.095 -10.507 -6.367 1.00 94.44 96 ALA A C 1
ATOM 729 O O . ALA A 1 96 ? 11.244 -10.230 -6.027 1.00 94.44 96 ALA A O 1
ATOM 730 N N . GLU A 1 97 ? 9.815 -11.065 -7.548 1.00 95.38 97 GLU A N 1
ATOM 731 C CA . GLU A 1 97 ? 10.800 -11.270 -8.618 1.00 95.38 97 GLU A CA 1
ATOM 732 C C . GLU A 1 97 ? 10.756 -10.129 -9.642 1.00 95.38 97 GLU A C 1
ATOM 734 O O . GLU A 1 97 ? 11.796 -9.639 -10.075 1.00 95.38 97 GLU A O 1
ATOM 739 N N . MET A 1 98 ? 9.548 -9.673 -9.987 1.00 96.06 98 MET A N 1
ATOM 740 C CA . MET A 1 98 ? 9.308 -8.633 -10.986 1.00 96.06 98 MET A CA 1
ATOM 741 C C . MET A 1 98 ? 9.846 -7.261 -10.568 1.00 96.06 98 MET A C 1
ATOM 743 O O . MET A 1 98 ? 10.538 -6.627 -11.362 1.00 96.06 98 MET A O 1
ATOM 747 N N . LEU A 1 99 ? 9.567 -6.811 -9.337 1.00 95.06 99 LEU A N 1
ATOM 748 C CA . LEU A 1 99 ? 9.937 -5.466 -8.874 1.00 95.06 99 LEU A CA 1
ATOM 749 C C . LEU A 1 99 ? 11.456 -5.216 -8.936 1.00 95.06 99 LEU A C 1
ATOM 751 O O . LEU A 1 99 ? 11.848 -4.232 -9.562 1.00 95.06 99 LEU A O 1
ATOM 755 N N . PRO A 1 100 ? 12.330 -6.116 -8.430 1.00 95.31 100 PRO A N 1
ATOM 756 C CA . PRO A 1 100 ? 13.775 -5.934 -8.566 1.00 95.31 100 PRO A CA 1
ATOM 757 C C . PRO A 1 100 ? 14.251 -5.805 -10.018 1.00 95.31 100 PRO A C 1
ATOM 759 O O . PRO A 1 100 ? 15.169 -5.039 -10.301 1.00 95.31 100 PRO A O 1
ATOM 762 N N . MET A 1 101 ? 13.656 -6.555 -10.951 1.00 96.25 101 MET A N 1
ATOM 763 C CA . MET A 1 101 ? 14.024 -6.505 -12.373 1.00 96.25 101 MET A CA 1
ATOM 764 C C . MET A 1 101 ? 13.537 -5.219 -13.043 1.00 96.25 101 MET A C 1
ATOM 766 O O . MET A 1 101 ? 14.245 -4.633 -13.861 1.00 96.25 101 MET A O 1
ATOM 770 N N . LEU A 1 102 ? 12.337 -4.767 -12.675 1.00 95.56 102 LEU A N 1
ATOM 771 C CA . LEU A 1 102 ? 11.780 -3.506 -13.140 1.00 95.56 102 LEU A CA 1
ATOM 772 C C . LEU A 1 102 ? 12.679 -2.330 -12.723 1.00 95.56 102 LEU A C 1
ATOM 774 O O . LEU A 1 102 ? 13.034 -1.502 -13.558 1.00 95.56 102 LEU A O 1
ATOM 778 N N . GLU A 1 103 ? 13.083 -2.294 -11.454 1.00 93.25 103 GLU A N 1
ATOM 779 C CA . GLU A 1 103 ? 13.907 -1.228 -10.872 1.00 93.25 103 GLU A CA 1
ATOM 780 C C . GLU A 1 103 ? 15.349 -1.223 -11.393 1.00 93.25 103 GLU A C 1
ATOM 782 O O . GLU A 1 103 ? 15.913 -0.154 -11.617 1.00 93.25 103 GLU A O 1
ATOM 787 N N . SER A 1 104 ? 15.953 -2.399 -11.590 1.00 91.88 104 SER A N 1
ATOM 788 C CA . SER A 1 104 ? 17.379 -2.505 -11.935 1.00 91.88 104 SER A CA 1
ATOM 789 C C . SER A 1 104 ? 17.689 -2.502 -13.433 1.00 91.88 104 SER A C 1
ATOM 791 O O . SER A 1 104 ? 18.804 -2.133 -13.797 1.00 91.88 104 SER A O 1
ATO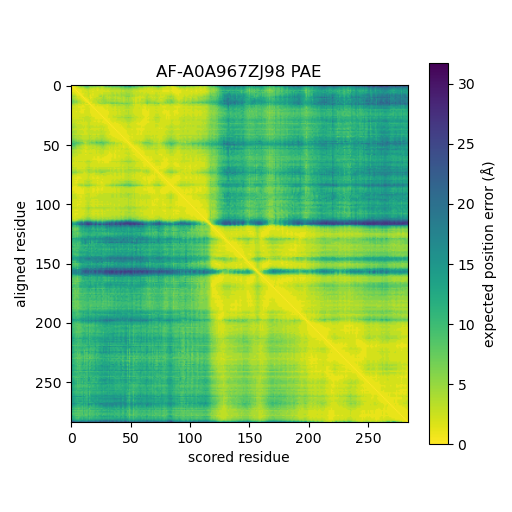M 793 N N . ASP A 1 105 ? 16.742 -2.884 -14.299 1.00 93.50 105 ASP A N 1
ATOM 794 C CA . ASP A 1 105 ? 16.967 -2.963 -15.752 1.00 93.50 105 ASP A CA 1
ATOM 795 C C . ASP A 1 105 ? 15.959 -2.129 -16.549 1.00 93.50 105 ASP A C 1
ATOM 797 O O . ASP A 1 105 ? 16.344 -1.212 -17.276 1.00 93.50 105 ASP A O 1
ATOM 801 N N . VAL A 1 106 ? 14.661 -2.399 -16.379 1.00 95.12 106 VAL A N 1
ATOM 802 C CA . VAL A 1 106 ? 13.613 -1.847 -17.255 1.00 95.12 106 VAL A CA 1
ATOM 803 C C . VAL A 1 106 ? 13.490 -0.331 -17.130 1.00 95.12 106 VAL A C 1
ATOM 805 O O . VAL A 1 106 ? 13.504 0.367 -18.143 1.00 95.12 106 VAL A O 1
ATOM 808 N N . LEU A 1 107 ? 13.368 0.194 -15.906 1.00 92.44 107 LEU A N 1
ATOM 809 C CA . LEU A 1 107 ? 13.223 1.633 -15.683 1.00 92.44 107 LEU A CA 1
ATOM 810 C C . LEU A 1 107 ? 14.487 2.409 -16.086 1.00 92.44 107 LEU A C 1
ATOM 812 O O . LEU A 1 107 ? 14.343 3.353 -16.866 1.00 92.44 107 LEU A O 1
ATOM 816 N N . PRO A 1 108 ? 15.712 2.023 -15.662 1.00 90.94 108 PRO A N 1
ATOM 817 C CA . PRO A 1 108 ? 16.934 2.684 -16.123 1.00 90.94 108 PRO A CA 1
ATOM 818 C C . PRO A 1 108 ? 17.065 2.697 -17.648 1.00 90.94 108 PRO A C 1
ATOM 820 O O . PRO A 1 108 ? 17.439 3.717 -18.226 1.00 90.94 108 PRO A O 1
ATOM 823 N N . PHE A 1 109 ? 16.706 1.591 -18.306 1.00 93.38 109 PHE A N 1
ATOM 824 C CA . PHE A 1 109 ? 16.725 1.500 -19.760 1.00 93.38 109 PHE A CA 1
ATOM 825 C C . PHE A 1 109 ? 15.735 2.466 -20.416 1.00 93.38 109 PHE A C 1
ATOM 827 O O . PHE A 1 109 ? 16.121 3.228 -21.298 1.00 93.38 109 PHE A O 1
ATOM 834 N N . LEU A 1 110 ? 14.475 2.485 -19.972 1.00 91.88 110 LEU A N 1
ATOM 835 C CA . LEU A 1 110 ? 13.460 3.387 -20.524 1.00 91.88 110 LEU A CA 1
ATOM 836 C C . LEU A 1 110 ? 13.809 4.863 -20.302 1.00 91.88 110 LEU A C 1
ATOM 838 O O . LEU A 1 110 ? 13.564 5.686 -21.180 1.00 91.88 110 LEU A O 1
ATOM 842 N N . ILE A 1 111 ? 14.410 5.201 -19.158 1.00 87.31 111 ILE A N 1
ATOM 843 C CA . ILE A 1 111 ? 14.892 6.559 -18.875 1.00 87.31 111 ILE A CA 1
ATOM 844 C C . ILE A 1 111 ? 16.017 6.942 -19.841 1.00 87.31 111 ILE A C 1
ATOM 846 O O . ILE A 1 111 ? 16.002 8.048 -20.384 1.00 87.31 111 ILE A O 1
ATOM 850 N N . ALA A 1 112 ? 16.974 6.041 -20.078 1.00 88.88 112 ALA A N 1
ATOM 851 C CA . ALA A 1 112 ? 18.063 6.273 -21.022 1.00 88.88 112 ALA A CA 1
ATOM 852 C C . ALA A 1 112 ? 17.542 6.456 -22.458 1.00 88.88 112 ALA A C 1
ATOM 854 O O . ALA A 1 112 ? 17.909 7.428 -23.118 1.00 88.88 112 ALA A O 1
ATOM 855 N N . GLU A 1 113 ? 16.629 5.590 -22.906 1.00 88.19 113 GLU A N 1
ATOM 856 C CA . GLU A 1 113 ? 15.975 5.682 -24.221 1.00 88.19 113 GLU A CA 1
ATOM 857 C C . GLU A 1 113 ? 15.163 6.976 -24.389 1.00 88.19 113 GLU A C 1
ATOM 859 O O . GLU A 1 113 ? 15.096 7.534 -25.482 1.00 88.19 113 GLU A O 1
ATOM 864 N N . ALA A 1 114 ? 14.589 7.500 -23.303 1.00 82.81 114 ALA A N 1
ATOM 865 C CA . ALA A 1 114 ? 13.867 8.772 -23.292 1.00 82.81 114 ALA A CA 1
ATOM 866 C C . ALA A 1 114 ? 14.781 10.016 -23.220 1.00 82.81 114 ALA A C 1
ATOM 868 O O . ALA A 1 114 ? 14.276 11.135 -23.126 1.00 82.81 114 ALA A O 1
ATOM 869 N N . GLY A 1 115 ? 16.110 9.858 -23.255 1.00 81.25 115 GLY A N 1
ATOM 870 C CA . GLY A 1 115 ? 17.062 10.975 -23.224 1.00 81.25 115 GLY A CA 1
ATOM 871 C C . GLY A 1 115 ? 17.557 11.373 -21.828 1.00 81.25 115 GLY A C 1
ATOM 872 O O . GLY A 1 115 ? 18.062 12.479 -21.653 1.00 81.25 115 GLY A O 1
ATOM 873 N N . GLY A 1 116 ? 17.441 10.491 -20.830 1.00 70.31 116 GLY A N 1
ATOM 874 C CA . GLY A 1 116 ? 18.152 10.598 -19.548 1.00 70.31 116 GLY A CA 1
ATOM 875 C C . GLY A 1 116 ? 17.474 11.425 -18.451 1.00 70.31 116 GLY A C 1
ATOM 876 O O . GLY A 1 116 ? 17.934 11.394 -17.314 1.00 70.31 116 GLY A O 1
ATOM 877 N N . SER A 1 117 ? 16.373 12.124 -18.741 1.00 65.56 117 SER A N 1
ATOM 878 C CA . SER A 1 117 ? 15.536 12.759 -17.715 1.00 65.56 117 SER A CA 1
ATOM 879 C C . SER A 1 117 ? 14.070 12.758 -18.137 1.00 65.56 117 SER A C 1
ATOM 881 O O . SER A 1 117 ? 13.539 13.722 -18.689 1.00 65.56 117 SER A O 1
ATOM 883 N N . ALA A 1 118 ? 13.392 11.645 -17.868 1.00 66.31 118 ALA A N 1
ATOM 884 C CA . ALA A 1 118 ? 11.957 11.705 -17.656 1.00 66.31 118 ALA A CA 1
ATOM 885 C C . ALA A 1 118 ? 11.787 12.279 -16.247 1.00 66.31 118 ALA A C 1
ATOM 887 O O . ALA A 1 118 ? 12.008 11.556 -15.280 1.00 66.31 118 ALA A O 1
ATOM 888 N N . GLY A 1 119 ? 11.508 13.583 -16.128 1.00 78.62 119 GLY A N 1
ATOM 889 C CA . GLY A 1 119 ? 11.328 14.240 -14.829 1.00 78.62 119 GLY A CA 1
ATOM 890 C C . GLY A 1 119 ? 10.474 13.404 -13.865 1.00 78.62 119 GLY A C 1
ATOM 891 O O . GLY A 1 119 ? 9.593 12.648 -14.285 1.00 78.62 119 GLY A O 1
ATOM 892 N N . VAL A 1 120 ? 10.745 13.519 -12.572 1.00 86.62 120 VAL A N 1
ATOM 893 C CA . VAL A 1 120 ? 10.090 12.730 -11.532 1.00 86.62 120 VAL A CA 1
ATOM 894 C C . VAL A 1 120 ? 8.602 13.062 -11.413 1.00 86.62 120 VAL A C 1
ATOM 896 O O . VAL A 1 120 ? 8.158 14.175 -11.701 1.00 86.62 120 VAL A O 1
ATOM 899 N N . LEU A 1 121 ? 7.827 12.075 -10.968 1.00 91.69 121 LEU A N 1
ATOM 900 C CA . LEU A 1 121 ? 6.451 12.242 -10.513 1.00 91.69 121 LEU A CA 1
ATOM 901 C C . LEU A 1 121 ? 6.423 11.993 -9.009 1.00 91.69 121 LEU A C 1
ATOM 903 O O . LEU A 1 121 ? 6.475 10.845 -8.575 1.00 91.69 121 LEU A O 1
ATOM 907 N N . VAL A 1 122 ? 6.319 13.058 -8.224 1.00 94.00 122 VAL A N 1
ATOM 908 C CA . VAL A 1 122 ? 6.205 12.966 -6.765 1.00 94.00 122 VAL A CA 1
ATOM 909 C C . VAL A 1 122 ? 4.740 13.091 -6.389 1.00 94.00 122 VAL A C 1
ATOM 911 O O . VAL A 1 122 ? 4.020 13.929 -6.933 1.00 94.00 122 VAL A O 1
ATOM 914 N N . SER A 1 123 ? 4.272 12.230 -5.486 1.00 95.06 123 SER A N 1
ATOM 915 C CA . SER A 1 123 ? 2.908 12.289 -4.967 1.00 95.06 123 SER A CA 1
ATOM 916 C C . SER A 1 123 ? 2.899 12.344 -3.449 1.00 95.06 123 SER A C 1
ATOM 918 O O . SER A 1 123 ? 3.569 11.548 -2.801 1.00 95.06 123 SER A O 1
ATOM 920 N N . ARG A 1 124 ? 2.074 13.227 -2.887 1.00 95.06 124 ARG A N 1
ATOM 921 C CA . ARG A 1 124 ? 1.768 13.284 -1.455 1.00 95.06 124 ARG A CA 1
ATOM 922 C C . ARG A 1 124 ? 0.292 13.001 -1.238 1.00 95.06 124 ARG A C 1
ATOM 924 O O . ARG A 1 124 ? -0.552 13.355 -2.061 1.00 95.06 124 ARG A O 1
ATOM 931 N N . VAL A 1 125 ? -0.027 12.325 -0.141 1.00 95.06 125 VAL A N 1
ATOM 932 C CA . VAL A 1 125 ? -1.404 11.947 0.184 1.00 95.06 125 VAL A CA 1
ATOM 933 C C . VAL A 1 125 ? -1.813 12.628 1.477 1.00 95.06 125 VAL A C 1
ATOM 935 O O . VAL A 1 125 ? -1.312 12.286 2.541 1.00 95.06 125 VAL A O 1
ATOM 938 N N . VAL A 1 126 ? -2.751 13.565 1.397 1.00 95.38 126 VAL A N 1
ATOM 939 C CA . VAL A 1 126 ? -3.414 14.130 2.574 1.00 95.38 126 VAL A CA 1
ATOM 940 C C . VAL A 1 126 ? -4.552 13.188 2.953 1.00 95.38 126 VAL A C 1
ATOM 942 O O . VAL A 1 126 ? -5.484 12.970 2.173 1.00 95.38 126 VAL A O 1
ATOM 945 N N . ARG A 1 127 ? -4.463 12.577 4.133 1.00 93.75 127 ARG A N 1
ATOM 946 C CA . ARG A 1 127 ? -5.422 11.572 4.602 1.00 93.75 127 ARG A CA 1
ATOM 947 C C . ARG A 1 127 ? -6.440 12.216 5.523 1.00 93.75 127 ARG A C 1
ATOM 949 O O . ARG A 1 127 ? -6.072 12.885 6.492 1.00 93.75 127 ARG A O 1
ATOM 956 N N . THR A 1 128 ? -7.716 11.984 5.231 1.00 93.25 128 THR A N 1
ATOM 957 C CA . THR A 1 128 ? -8.818 12.564 5.997 1.00 93.25 128 THR A CA 1
ATOM 958 C C . THR A 1 128 ? -9.814 11.541 6.511 1.00 93.25 128 THR A C 1
ATOM 960 O O . THR A 1 128 ? -9.993 10.464 5.936 1.00 93.25 128 THR A O 1
ATOM 963 N N . TRP A 1 129 ? -10.480 11.909 7.603 1.00 91.12 129 TRP A N 1
ATOM 964 C CA . TRP A 1 129 ? -11.554 11.146 8.225 1.00 91.12 129 TRP A CA 1
ATOM 965 C C . TRP A 1 129 ? -12.705 12.061 8.665 1.00 91.12 129 TRP A C 1
ATOM 967 O O . TRP A 1 129 ? -12.509 13.248 8.929 1.00 91.12 129 TRP A O 1
ATOM 977 N N . GLY A 1 130 ? -13.904 11.484 8.791 1.00 87.75 130 GLY A N 1
ATOM 978 C CA . GLY A 1 130 ? -15.060 12.133 9.418 1.00 87.75 130 GLY A CA 1
ATOM 979 C C . GLY A 1 130 ? -15.918 12.982 8.481 1.00 87.75 130 GLY A C 1
ATOM 980 O O . GLY A 1 130 ? -16.806 13.683 8.952 1.00 87.75 130 GLY A O 1
ATOM 981 N N . GLU A 1 131 ? -15.679 12.922 7.172 1.00 89.50 131 GLU A N 1
ATOM 982 C CA . GLU A 1 131 ? -16.416 13.696 6.175 1.00 89.50 131 GLU A CA 1
ATOM 983 C C . GLU A 1 131 ? -16.651 12.866 4.903 1.00 89.50 131 GLU A C 1
ATOM 985 O O . GLU A 1 131 ? -15.888 11.948 4.599 1.00 89.50 131 GLU A O 1
ATOM 990 N N . SER A 1 132 ? -17.717 13.173 4.160 1.00 89.94 132 SER A N 1
ATOM 991 C CA . SER A 1 132 ? -18.010 12.503 2.883 1.00 89.94 132 SER A CA 1
ATOM 992 C C . SER A 1 132 ? -17.089 12.968 1.749 1.00 89.94 132 SER A C 1
ATOM 994 O O . SER A 1 132 ? -16.643 14.117 1.733 1.00 89.94 132 SER A O 1
ATOM 996 N N . GLU A 1 133 ? -16.874 12.106 0.749 1.00 89.31 133 GLU A N 1
ATOM 997 C CA . GLU A 1 133 ? -16.107 12.444 -0.460 1.00 89.31 133 GLU A CA 1
ATOM 998 C C . GLU A 1 133 ? -16.657 13.694 -1.159 1.00 89.31 133 GLU A C 1
ATOM 1000 O O . GLU A 1 133 ? -15.899 14.607 -1.475 1.00 89.31 133 GLU A O 1
ATOM 1005 N N . SER A 1 134 ? -17.982 13.783 -1.328 1.00 90.94 134 SER A N 1
ATOM 1006 C CA . SER A 1 134 ? -18.637 14.931 -1.966 1.00 90.94 134 SER A CA 1
ATOM 1007 C C . SER A 1 134 ? -18.327 16.244 -1.252 1.00 90.94 134 SER A C 1
ATOM 1009 O O . SER A 1 134 ? -18.044 17.244 -1.904 1.00 90.94 134 SER A O 1
ATOM 1011 N N . ARG A 1 135 ? -18.325 16.245 0.086 1.00 93.38 135 ARG A N 1
ATOM 1012 C CA . ARG A 1 135 ? -18.003 17.445 0.865 1.00 93.38 135 ARG A CA 1
ATOM 1013 C C . ARG A 1 135 ? -16.520 17.803 0.773 1.00 93.38 135 ARG A C 1
ATOM 1015 O O . ARG A 1 135 ? -16.203 18.982 0.659 1.00 93.38 135 ARG A O 1
ATOM 1022 N N . VAL A 1 136 ? -15.620 16.818 0.811 1.00 94.12 136 VAL A N 1
ATOM 1023 C CA . VAL A 1 136 ? -14.176 17.048 0.613 1.00 94.12 136 VAL A CA 1
ATOM 1024 C C . VAL A 1 136 ? -13.909 17.634 -0.777 1.00 94.12 136 VAL A C 1
ATOM 1026 O O . VAL A 1 136 ? -13.146 18.589 -0.897 1.00 94.12 136 VAL A O 1
ATOM 1029 N N . SER A 1 137 ? -14.579 17.114 -1.806 1.00 92.19 137 SER A N 1
ATOM 1030 C CA . SER A 1 137 ? -14.492 17.626 -3.175 1.00 92.19 137 SER A CA 1
ATOM 1031 C C . SER A 1 137 ? -15.017 19.060 -3.288 1.00 92.19 137 SER A C 1
ATOM 1033 O O . SER A 1 137 ? -14.337 19.902 -3.861 1.00 92.19 137 SER A O 1
ATOM 1035 N N . GLU A 1 138 ? -16.154 19.378 -2.661 1.00 95.25 138 GLU A N 1
ATOM 1036 C CA . GLU A 1 138 ? -16.722 20.736 -2.639 1.00 95.25 138 GLU A CA 1
ATOM 1037 C C . GLU A 1 138 ? -15.780 21.756 -1.972 1.00 95.25 138 GLU A C 1
ATOM 1039 O O . GLU A 1 138 ? -15.609 22.863 -2.474 1.00 95.25 138 GLU A O 1
ATOM 1044 N N . ILE A 1 139 ? -15.118 21.381 -0.869 1.00 96.12 139 ILE A N 1
ATOM 1045 C CA . ILE A 1 139 ? -14.153 22.242 -0.155 1.00 96.12 139 ILE A CA 1
ATOM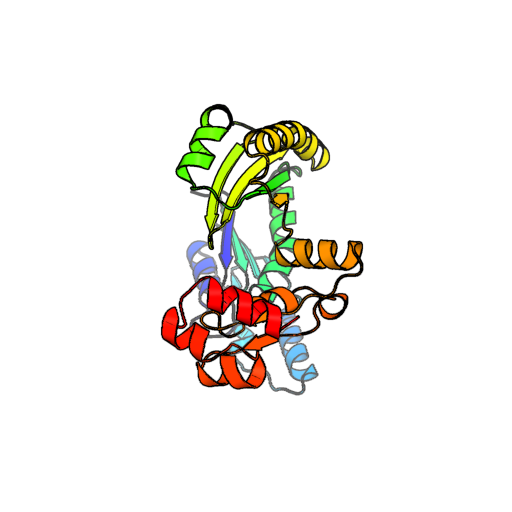 1046 C C . ILE A 1 139 ? -12.922 22.575 -1.022 1.00 96.12 139 ILE A C 1
ATOM 1048 O O . ILE A 1 139 ? -12.300 23.631 -0.852 1.00 96.12 139 ILE A O 1
ATOM 1052 N N . LEU A 1 140 ? -12.548 21.667 -1.925 1.00 96.81 140 LEU A N 1
ATOM 1053 C CA . LEU A 1 140 ? -11.327 21.735 -2.731 1.00 96.81 140 LEU A CA 1
ATOM 1054 C C . LEU A 1 140 ? -11.608 21.942 -4.229 1.00 96.81 140 LEU A C 1
ATOM 1056 O O . LEU A 1 140 ? -10.710 21.736 -5.044 1.00 96.81 140 LEU A O 1
ATOM 1060 N N . ALA A 1 141 ? -12.830 22.339 -4.597 1.00 95.38 141 ALA A N 1
ATOM 1061 C CA . ALA A 1 141 ? -13.294 22.366 -5.983 1.00 95.38 141 ALA A CA 1
ATOM 1062 C C . ALA A 1 141 ? -12.443 23.274 -6.887 1.00 95.38 141 ALA A C 1
ATOM 1064 O O . ALA A 1 141 ? -11.984 22.835 -7.936 1.00 95.38 141 ALA A O 1
ATOM 1065 N N . ASP A 1 142 ? -12.143 24.499 -6.454 1.00 95.94 142 ASP A N 1
ATOM 1066 C CA . ASP A 1 142 ? -11.299 25.449 -7.194 1.00 95.94 142 ASP A CA 1
ATOM 1067 C C . ASP A 1 142 ? -9.849 24.970 -7.329 1.00 95.94 142 ASP A C 1
ATOM 1069 O O . ASP A 1 142 ? -9.228 25.176 -8.371 1.00 95.94 142 ASP A O 1
ATOM 1073 N N . LEU A 1 143 ? -9.312 24.294 -6.305 1.00 94.81 143 LEU A N 1
ATOM 1074 C CA . LEU A 1 143 ? -7.972 23.709 -6.378 1.00 94.81 143 LEU A CA 1
ATOM 1075 C C . LEU A 1 143 ? -7.933 22.549 -7.369 1.00 94.81 143 LEU A C 1
ATOM 1077 O O . LEU A 1 143 ? -6.942 22.393 -8.070 1.00 94.81 143 LEU A O 1
ATOM 1081 N N . TYR A 1 144 ? -8.998 21.750 -7.440 1.00 93.19 144 TYR A N 1
ATOM 1082 C CA . TYR A 1 144 ? -9.126 20.666 -8.407 1.00 93.19 144 TYR A CA 1
ATOM 1083 C C . TYR A 1 144 ? -9.268 21.198 -9.840 1.00 93.19 144 TYR A C 1
ATOM 1085 O O . TYR A 1 144 ? -8.475 20.829 -10.707 1.00 93.19 144 TYR A O 1
ATOM 1093 N N . GLU A 1 145 ? -10.222 22.103 -10.077 1.00 92.00 145 GLU A N 1
ATOM 1094 C CA . GLU A 1 145 ? -10.507 22.695 -11.392 1.00 92.00 145 GLU A CA 1
ATOM 1095 C C . GLU A 1 145 ? -9.328 23.506 -11.947 1.00 92.00 145 GLU A C 1
ATOM 1097 O O . GLU A 1 145 ? -9.087 23.502 -13.153 1.00 92.00 145 GLU A O 1
ATOM 1102 N N . GLY A 1 146 ? -8.575 24.181 -11.073 1.00 88.75 146 GLY A N 1
ATOM 1103 C CA . GLY A 1 146 ? -7.386 24.951 -11.440 1.00 88.75 146 GLY A CA 1
ATOM 1104 C C . GLY A 1 146 ? -6.098 24.131 -11.541 1.00 88.75 146 GLY A C 1
ATOM 1105 O O . GLY A 1 146 ? -5.055 24.692 -11.884 1.00 88.75 146 GLY A O 1
ATOM 1106 N N . SER A 1 147 ? -6.127 22.832 -11.224 1.00 89.19 147 SER A N 1
ATOM 1107 C CA . SER A 1 147 ? -4.908 22.025 -11.156 1.00 89.19 147 SER A CA 1
ATOM 1108 C C . SER A 1 147 ? -4.398 21.610 -12.540 1.00 89.19 147 SER A C 1
ATOM 1110 O O . SER A 1 147 ? -5.127 21.074 -13.371 1.00 89.19 147 SER A O 1
ATOM 1112 N N . VAL A 1 148 ? -3.107 21.850 -12.785 1.00 89.50 148 VAL A N 1
ATOM 1113 C CA . VAL A 1 148 ? -2.403 21.434 -14.013 1.00 89.50 148 VAL A CA 1
ATOM 1114 C C . VAL A 1 148 ? -1.110 20.716 -13.638 1.00 89.50 148 VAL A C 1
ATOM 1116 O O . VAL A 1 148 ? -0.881 19.584 -14.053 1.00 89.50 148 VAL A O 1
ATOM 1119 N N . ASN A 1 149 ? -0.279 21.367 -12.824 1.00 94.25 149 ASN A N 1
ATOM 1120 C CA . ASN A 1 149 ? 0.887 20.786 -12.171 1.00 94.25 149 ASN A CA 1
ATOM 1121 C C . ASN A 1 149 ? 1.265 21.679 -10.971 1.00 94.25 149 ASN A C 1
ATOM 1123 O O . ASN A 1 149 ? 1.700 22.807 -11.207 1.00 94.25 149 ASN A O 1
ATOM 1127 N N . PRO A 1 150 ? 1.097 21.228 -9.717 1.00 95.88 150 PRO A N 1
ATOM 1128 C CA . PRO A 1 150 ? 0.626 19.900 -9.316 1.00 95.88 150 PRO A CA 1
ATOM 1129 C C . PRO A 1 150 ? -0.864 19.647 -9.612 1.00 95.88 150 PRO A C 1
ATOM 1131 O O . PRO A 1 150 ? -1.651 20.584 -9.731 1.00 95.88 150 PRO A O 1
ATOM 1134 N N . THR A 1 151 ? -1.252 18.374 -9.717 1.00 96.06 151 THR A N 1
ATOM 1135 C CA . THR A 1 151 ? -2.642 17.908 -9.870 1.00 96.06 151 THR A CA 1
ATOM 1136 C C . THR A 1 151 ? -3.246 17.478 -8.536 1.00 96.06 151 THR A C 1
ATOM 1138 O O . THR A 1 151 ? -2.538 16.897 -7.710 1.00 96.06 151 THR A O 1
ATOM 1141 N N . VAL A 1 152 ? -4.557 17.665 -8.365 1.00 96.25 152 VAL A N 1
ATOM 1142 C CA . VAL A 1 152 ? -5.327 17.168 -7.210 1.00 96.25 152 VAL A CA 1
ATOM 1143 C C . VAL A 1 152 ? -6.222 16.005 -7.645 1.00 96.25 152 VAL A C 1
ATOM 1145 O O . VAL A 1 152 ? -6.897 16.088 -8.667 1.00 96.25 152 VAL A O 1
ATOM 1148 N N . ALA A 1 153 ? -6.264 14.924 -6.869 1.00 93.19 153 ALA A N 1
ATOM 1149 C CA . ALA A 1 153 ? -7.177 13.804 -7.087 1.00 93.19 153 ALA A CA 1
ATOM 1150 C C . ALA A 1 153 ? -7.779 13.302 -5.770 1.00 93.19 153 ALA A C 1
ATOM 1152 O O . ALA A 1 153 ? -7.115 13.291 -4.734 1.00 93.19 153 ALA A O 1
ATOM 1153 N N . PHE A 1 154 ? -9.025 12.836 -5.824 1.00 92.19 154 PHE A N 1
ATOM 1154 C CA . PHE A 1 154 ? -9.734 12.260 -4.682 1.00 92.19 154 PHE A CA 1
ATOM 1155 C C . PHE A 1 154 ? -9.756 10.736 -4.806 1.00 92.19 154 PHE A C 1
ATOM 1157 O O . PHE A 1 154 ? -10.031 10.194 -5.874 1.00 92.19 154 PHE A O 1
ATOM 1164 N N . LEU A 1 155 ? -9.430 10.041 -3.719 1.00 85.88 155 LEU A N 1
ATOM 1165 C CA . LEU A 1 155 ? -9.432 8.584 -3.643 1.00 85.88 155 LEU A CA 1
ATOM 1166 C C . LEU A 1 155 ? -10.189 8.158 -2.382 1.00 85.88 155 LEU A C 1
ATOM 1168 O O . LEU A 1 155 ? -9.701 8.342 -1.265 1.00 85.88 155 LEU A O 1
ATOM 1172 N N . ALA A 1 156 ? -11.367 7.565 -2.554 1.00 77.56 156 ALA A N 1
ATOM 1173 C CA . ALA A 1 156 ? -12.105 6.943 -1.463 1.00 77.56 156 ALA A CA 1
ATOM 1174 C C . ALA A 1 156 ? -11.661 5.483 -1.289 1.00 77.56 156 ALA A C 1
ATOM 1176 O O . ALA A 1 156 ? -11.693 4.689 -2.230 1.00 77.56 156 ALA A O 1
ATOM 1177 N N . SER A 1 157 ? -11.240 5.105 -0.082 1.00 74.44 157 SER A N 1
ATOM 1178 C CA . SER A 1 157 ? -10.884 3.715 0.231 1.00 74.44 157 SER A CA 1
ATOM 1179 C C . SER A 1 157 ? -11.129 3.414 1.701 1.00 74.44 157 SER A C 1
ATOM 1181 O O . SER A 1 157 ? -10.757 4.230 2.530 1.00 74.44 157 SER A O 1
ATOM 1183 N N . ALA A 1 158 ? -11.675 2.241 2.038 1.00 64.38 158 ALA A N 1
ATOM 1184 C CA . ALA A 1 158 ? -11.696 1.707 3.411 1.00 64.38 158 ALA A CA 1
ATOM 1185 C C . ALA A 1 158 ? -12.094 2.730 4.504 1.00 64.38 158 ALA A C 1
ATOM 1187 O O . ALA A 1 158 ? -11.481 2.787 5.568 1.00 64.38 158 ALA A O 1
ATOM 1188 N N . ALA A 1 159 ? -13.131 3.524 4.212 1.00 74.88 159 ALA A N 1
ATOM 1189 C CA . ALA A 1 159 ? -13.699 4.580 5.051 1.00 74.88 159 ALA A CA 1
ATOM 1190 C C . ALA A 1 159 ? -12.854 5.868 5.235 1.00 74.88 159 ALA A C 1
ATOM 1192 O O . ALA A 1 159 ? -13.359 6.832 5.797 1.00 74.88 159 ALA A O 1
ATOM 1193 N N . GLU A 1 160 ? -11.636 5.956 4.697 1.00 86.00 160 GLU A N 1
ATOM 1194 C CA . GLU A 1 160 ? -10.868 7.209 4.611 1.00 86.00 160 GLU A CA 1
ATOM 1195 C C . GLU A 1 160 ? -11.030 7.884 3.238 1.00 86.00 160 GLU A C 1
ATOM 1197 O O . GLU A 1 160 ? -11.139 7.218 2.201 1.00 86.00 160 GLU A O 1
ATOM 1202 N N . ILE A 1 161 ? -10.998 9.221 3.230 1.00 90.38 161 ILE A N 1
ATOM 1203 C CA . ILE A 1 161 ? -10.908 10.014 1.999 1.00 90.38 161 ILE A CA 1
ATOM 1204 C C . ILE A 1 161 ? -9.477 10.531 1.879 1.00 90.38 161 ILE A C 1
ATOM 1206 O O . ILE A 1 161 ? -8.980 11.255 2.745 1.00 90.38 161 ILE A O 1
ATOM 1210 N N . LYS A 1 162 ? -8.799 10.141 0.804 1.00 93.31 162 LYS A N 1
ATOM 1211 C CA . LYS A 1 162 ? -7.438 10.569 0.479 1.00 93.31 162 LYS A CA 1
ATOM 1212 C C . LYS A 1 162 ? -7.482 11.647 -0.591 1.00 93.31 162 LYS A C 1
ATOM 1214 O O . LYS A 1 162 ? -8.094 11.450 -1.639 1.00 93.31 162 LYS A O 1
ATOM 1219 N N . VAL A 1 163 ? -6.776 12.744 -0.357 1.00 95.25 163 VAL A N 1
ATOM 1220 C CA . VAL A 1 163 ? -6.501 13.766 -1.369 1.00 95.25 163 VAL A CA 1
ATOM 1221 C C . VAL A 1 163 ? -5.063 13.575 -1.830 1.00 95.25 163 VAL A C 1
ATOM 1223 O O . VAL A 1 163 ? -4.122 13.787 -1.068 1.00 95.25 163 VAL A O 1
ATOM 1226 N N . ARG A 1 164 ? -4.890 13.108 -3.065 1.00 95.56 164 ARG A N 1
ATOM 1227 C CA . ARG A 1 164 ? -3.582 12.913 -3.685 1.00 95.56 164 ARG A CA 1
ATOM 1228 C C . ARG A 1 164 ? -3.178 14.182 -4.423 1.00 95.56 164 ARG A C 1
ATOM 1230 O O . ARG A 1 164 ? -3.917 14.659 -5.278 1.00 95.56 164 ARG A O 1
ATOM 1237 N N . LEU A 1 165 ? -1.994 14.678 -4.101 1.00 96.69 165 LEU A N 1
ATOM 1238 C CA . LEU A 1 165 ? -1.333 15.796 -4.757 1.00 96.69 165 LEU A CA 1
ATOM 1239 C C . LEU A 1 165 ? -0.170 15.222 -5.553 1.00 96.69 165 LEU A C 1
ATOM 1241 O O . LEU A 1 165 ? 0.639 14.500 -4.976 1.00 96.69 165 LEU A O 1
ATOM 1245 N N . THR A 1 166 ? -0.088 15.496 -6.851 1.00 96.44 166 THR A N 1
ATOM 1246 C CA . THR A 1 166 ? 0.966 14.934 -7.708 1.00 96.44 166 THR A CA 1
ATOM 1247 C C . THR A 1 166 ? 1.630 16.034 -8.514 1.00 96.44 166 THR A C 1
ATOM 1249 O O . THR A 1 166 ? 0.954 16.740 -9.254 1.00 96.44 166 THR A O 1
ATOM 1252 N N . ALA A 1 167 ? 2.950 16.159 -8.402 1.00 96.56 167 ALA A N 1
ATOM 1253 C CA . ALA A 1 167 ? 3.746 17.092 -9.185 1.00 96.56 167 ALA A CA 1
ATOM 1254 C C . ALA A 1 167 ? 4.688 16.339 -10.122 1.00 96.56 167 ALA A C 1
ATOM 1256 O O . ALA A 1 167 ? 5.296 15.335 -9.749 1.00 96.56 167 ALA A O 1
ATOM 1257 N N . ARG A 1 168 ? 4.819 16.851 -11.344 1.00 93.69 168 ARG A N 1
ATOM 1258 C CA . ARG A 1 168 ? 5.868 16.475 -12.286 1.00 93.69 168 ARG A CA 1
ATOM 1259 C C . ARG A 1 168 ? 6.930 17.567 -12.296 1.00 93.69 168 ARG A C 1
ATOM 1261 O O . ARG A 1 168 ? 6.602 18.715 -12.590 1.00 93.69 168 ARG A O 1
ATOM 1268 N N . ALA A 1 169 ? 8.184 17.216 -12.046 1.00 93.56 169 ALA A N 1
ATOM 1269 C CA . ALA A 1 169 ? 9.295 18.167 -12.078 1.00 93.56 169 ALA A CA 1
ATOM 1270 C C . ALA A 1 169 ? 10.606 17.488 -12.513 1.00 93.56 169 ALA A C 1
ATOM 1272 O O . ALA A 1 169 ? 10.674 16.261 -12.520 1.00 93.56 169 ALA A O 1
ATOM 1273 N N . PRO A 1 170 ? 11.655 18.235 -12.891 1.00 89.94 170 PRO A N 1
ATOM 1274 C CA . PRO A 1 170 ? 12.963 17.658 -13.216 1.00 89.94 170 PRO A CA 1
ATOM 1275 C C . PRO A 1 170 ? 13.633 16.911 -12.050 1.00 89.94 170 PRO A C 1
ATOM 1277 O O . PRO A 1 170 ? 14.388 15.971 -12.292 1.00 89.94 170 PRO A O 1
ATOM 1280 N N . SER A 1 171 ? 13.346 17.295 -10.803 1.00 90.44 171 SER A N 1
ATOM 1281 C CA . SER A 1 171 ? 13.917 16.704 -9.587 1.00 90.44 171 SER A CA 1
ATOM 1282 C C . SER A 1 171 ? 12.886 16.601 -8.457 1.00 90.44 171 SER A C 1
ATOM 1284 O O . SER A 1 171 ? 11.857 17.276 -8.491 1.00 90.44 171 SER A O 1
ATOM 1286 N N . GLU A 1 172 ? 13.148 15.754 -7.453 1.00 91.81 172 GLU A N 1
ATOM 1287 C CA . GLU A 1 172 ? 12.267 15.628 -6.277 1.00 91.81 172 GLU A CA 1
ATOM 1288 C C . GLU A 1 172 ? 12.160 16.946 -5.508 1.00 91.81 172 GLU A C 1
ATOM 1290 O O . GLU A 1 172 ? 11.058 17.349 -5.158 1.00 91.81 172 GLU A O 1
ATOM 1295 N N . ALA A 1 173 ? 13.274 17.668 -5.350 1.00 95.19 173 ALA A N 1
ATOM 1296 C CA . ALA A 1 173 ? 13.297 18.963 -4.674 1.00 95.19 173 ALA A CA 1
ATOM 1297 C C . ALA A 1 173 ? 12.387 19.997 -5.363 1.00 95.19 173 ALA A C 1
ATOM 1299 O O . ALA A 1 173 ? 11.608 20.674 -4.701 1.00 95.19 173 ALA A O 1
ATOM 1300 N N . GLU A 1 174 ? 12.427 20.082 -6.696 1.00 95.50 174 GLU A N 1
ATOM 1301 C CA . GLU A 1 174 ? 11.534 20.975 -7.447 1.00 95.50 174 GLU A CA 1
ATOM 1302 C C . GLU A 1 174 ? 10.069 20.521 -7.379 1.00 95.50 174 GLU A C 1
ATOM 1304 O O . GLU A 1 174 ? 9.158 21.347 -7.369 1.00 95.50 174 GLU A O 1
ATOM 1309 N N . ALA A 1 175 ? 9.811 19.210 -7.329 1.00 95.81 175 ALA A N 1
ATOM 1310 C CA . ALA A 1 175 ? 8.458 18.701 -7.138 1.00 95.81 175 ALA A CA 1
ATOM 1311 C C . ALA A 1 175 ? 7.922 19.046 -5.740 1.00 95.81 175 ALA A C 1
ATOM 1313 O O . ALA A 1 175 ? 6.756 19.417 -5.613 1.00 95.81 175 ALA A O 1
ATOM 1314 N N . ASP A 1 176 ? 8.769 18.968 -4.714 1.00 96.31 176 ASP A N 1
ATOM 1315 C CA . ASP A 1 176 ? 8.437 19.345 -3.343 1.00 96.31 176 ASP A CA 1
ATOM 1316 C C . ASP A 1 176 ? 8.125 20.842 -3.227 1.00 96.31 176 ASP A C 1
ATOM 1318 O O . ASP A 1 176 ? 7.093 21.196 -2.660 1.00 96.31 176 ASP A O 1
ATOM 1322 N N . GLU A 1 177 ? 8.916 21.715 -3.862 1.00 97.50 177 GLU A N 1
ATOM 1323 C CA . GLU A 1 177 ? 8.641 23.161 -3.919 1.00 97.50 177 GLU A CA 1
ATOM 1324 C C . GLU A 1 177 ? 7.274 23.483 -4.549 1.00 97.50 177 GLU A C 1
ATOM 1326 O O . GLU A 1 177 ? 6.596 24.426 -4.130 1.00 97.50 177 GLU A O 1
ATOM 1331 N N . LEU A 1 178 ? 6.838 22.693 -5.538 1.00 96.81 178 LEU A N 1
ATOM 1332 C CA . LEU A 1 178 ? 5.506 22.821 -6.137 1.00 96.81 178 LEU A CA 1
ATOM 1333 C C . LEU A 1 178 ? 4.397 22.279 -5.220 1.00 96.81 178 LEU A C 1
ATOM 1335 O O . LEU A 1 178 ? 3.291 22.825 -5.205 1.00 96.81 178 LEU A O 1
ATOM 1339 N N . LEU A 1 179 ? 4.664 21.199 -4.482 1.00 97.56 179 LEU A N 1
ATOM 1340 C CA . LEU A 1 179 ? 3.684 20.517 -3.632 1.00 97.56 179 LEU A CA 1
ATOM 1341 C C . LEU A 1 179 ? 3.442 21.235 -2.303 1.00 97.56 179 LEU A C 1
ATOM 1343 O O . LEU A 1 179 ? 2.294 21.289 -1.866 1.00 97.56 179 LEU A O 1
ATOM 1347 N N . ASP A 1 180 ? 4.473 21.811 -1.688 1.00 97.12 180 ASP A N 1
ATOM 1348 C CA . ASP A 1 180 ? 4.411 22.475 -0.381 1.00 97.12 180 ASP A CA 1
ATOM 1349 C C . ASP A 1 180 ? 3.271 23.507 -0.249 1.00 97.12 180 ASP A C 1
ATOM 1351 O O . ASP A 1 180 ? 2.465 23.386 0.683 1.00 97.12 180 ASP A O 1
ATOM 1355 N N . PRO A 1 181 ? 3.116 24.501 -1.153 1.00 96.94 181 PRO A N 1
ATOM 1356 C CA . PRO A 1 181 ? 2.036 25.480 -1.029 1.00 96.94 181 PRO A CA 1
ATOM 1357 C C . PRO A 1 181 ? 0.648 24.855 -1.221 1.00 96.94 181 PRO A C 1
ATOM 1359 O O . PRO A 1 181 ? -0.305 25.255 -0.547 1.00 96.94 181 PRO A O 1
ATOM 1362 N N . LEU A 1 182 ? 0.522 23.866 -2.112 1.00 97.19 182 LE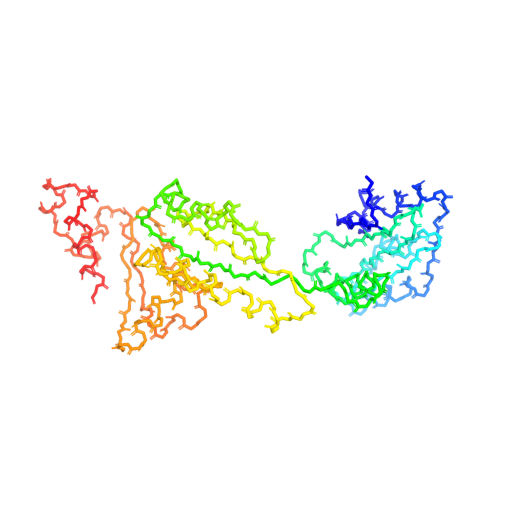U A N 1
ATOM 1363 C CA . LEU A 1 182 ? -0.746 23.184 -2.365 1.00 97.19 182 LEU A CA 1
ATOM 1364 C C . LEU A 1 182 ? -1.152 22.309 -1.175 1.00 97.19 182 LEU A C 1
ATOM 1366 O O . LEU A 1 182 ? -2.309 22.331 -0.761 1.00 97.19 182 LEU A O 1
ATOM 1370 N N . GLU A 1 183 ? -0.210 21.571 -0.594 1.00 97.56 183 GLU A N 1
ATOM 1371 C CA . GLU A 1 183 ? -0.433 20.751 0.594 1.00 97.56 183 GLU A CA 1
ATOM 1372 C C . GLU A 1 183 ? -0.842 21.600 1.796 1.00 97.56 183 GLU A C 1
ATOM 1374 O O . GLU A 1 183 ? -1.810 21.261 2.485 1.00 97.56 183 GLU A O 1
ATOM 1379 N N . ALA A 1 184 ? -0.148 22.718 2.029 1.00 97.19 184 ALA A N 1
ATOM 1380 C CA . ALA A 1 184 ? -0.480 23.643 3.105 1.00 97.19 184 ALA A CA 1
ATOM 1381 C C . ALA A 1 184 ? -1.908 24.185 2.948 1.00 97.19 184 ALA A C 1
ATOM 1383 O O . ALA A 1 184 ? -2.674 24.216 3.914 1.00 97.19 184 ALA A O 1
ATOM 1384 N N . GLU A 1 185 ? -2.297 24.556 1.728 1.00 97.62 185 GLU A N 1
ATOM 1385 C CA . GLU A 1 185 ? -3.631 25.076 1.439 1.00 97.62 185 GLU A CA 1
ATOM 1386 C C . GLU A 1 185 ? -4.725 24.007 1.583 1.00 97.62 185 GLU A C 1
ATOM 1388 O O . GLU A 1 185 ? -5.754 24.249 2.221 1.00 97.62 185 GLU A O 1
ATOM 1393 N N . VAL A 1 186 ? -4.491 22.800 1.063 1.00 97.25 186 VAL A N 1
ATOM 1394 C CA . VAL A 1 186 ? -5.395 21.649 1.219 1.00 97.25 186 VAL A CA 1
ATOM 1395 C C . VAL A 1 186 ? -5.579 21.317 2.700 1.00 97.25 186 VAL A C 1
ATOM 1397 O O . VAL A 1 186 ? -6.710 21.203 3.180 1.00 97.25 186 VAL A O 1
ATOM 1400 N N . THR A 1 187 ? -4.482 21.243 3.454 1.00 97.00 187 THR A N 1
ATOM 1401 C CA . THR A 1 187 ? -4.505 20.955 4.893 1.00 97.00 187 THR A CA 1
ATOM 1402 C C . THR A 1 187 ? -5.253 22.037 5.663 1.00 97.00 187 THR A C 1
ATOM 1404 O O . THR A 1 187 ? -6.098 21.727 6.503 1.00 97.00 187 THR A O 1
ATOM 1407 N N . ARG A 1 188 ? -5.024 23.314 5.338 1.00 97.62 188 ARG A N 1
ATOM 1408 C CA . ARG A 1 188 ? -5.717 24.451 5.958 1.00 97.62 188 ARG A CA 1
ATOM 1409 C C . ARG A 1 188 ? -7.230 24.395 5.742 1.00 97.62 188 ARG A C 1
ATOM 1411 O O . ARG A 1 188 ? -7.981 24.658 6.679 1.00 97.62 188 ARG A O 1
ATOM 1418 N N . ARG A 1 189 ? -7.687 24.067 4.530 1.00 97.38 189 ARG A N 1
ATOM 1419 C CA . ARG A 1 189 ? -9.122 24.005 4.189 1.00 97.38 189 ARG A CA 1
ATOM 1420 C C . ARG A 1 189 ? -9.835 22.815 4.821 1.00 97.38 189 ARG A C 1
ATOM 1422 O O . ARG A 1 189 ? -10.976 22.942 5.260 1.00 97.38 189 ARG A O 1
ATOM 1429 N N . LEU A 1 190 ? -9.169 21.666 4.878 1.00 95.94 190 LEU A N 1
ATOM 1430 C CA . LEU A 1 190 ? -9.723 20.450 5.475 1.00 95.94 190 LEU A CA 1
ATOM 1431 C C . LEU A 1 190 ? -9.673 20.488 7.011 1.00 95.94 190 LEU A C 1
ATOM 1433 O O . LEU A 1 190 ? -10.566 19.947 7.675 1.00 95.94 190 LEU A O 1
ATOM 1437 N N . GLY A 1 191 ? -8.677 21.182 7.568 1.00 95.44 191 GLY A N 1
ATOM 1438 C CA . GLY A 1 191 ? -8.528 21.462 8.990 1.00 95.44 191 GLY A CA 1
ATOM 1439 C C . GLY A 1 191 ? -8.458 20.179 9.829 1.00 95.44 191 GLY A C 1
ATOM 1440 O O . GLY A 1 191 ? -7.668 19.291 9.512 1.00 95.44 191 GLY A O 1
ATOM 1441 N N . PRO A 1 192 ? -9.292 20.030 10.877 1.00 92.88 192 PRO A N 1
ATOM 1442 C CA . PRO A 1 192 ? -9.215 18.905 11.818 1.00 92.88 192 PRO A CA 1
ATOM 1443 C C . PRO A 1 192 ? -9.581 17.545 11.207 1.00 92.88 192 PRO A C 1
ATOM 1445 O O . PRO A 1 192 ? -9.455 16.521 11.870 1.00 92.88 192 PRO A O 1
ATOM 1448 N N . ARG A 1 193 ? -10.054 17.523 9.956 1.00 93.56 193 ARG A N 1
ATOM 1449 C CA . ARG A 1 193 ? -10.331 16.285 9.220 1.00 93.56 193 ARG A CA 1
ATOM 1450 C C . ARG A 1 193 ? -9.050 15.586 8.784 1.00 93.56 193 ARG A C 1
ATOM 1452 O O . ARG A 1 193 ? -9.091 14.386 8.536 1.00 93.56 193 ARG A O 1
ATOM 1459 N N . VAL A 1 194 ? -7.943 16.323 8.657 1.00 94.88 194 VAL A N 1
ATOM 1460 C CA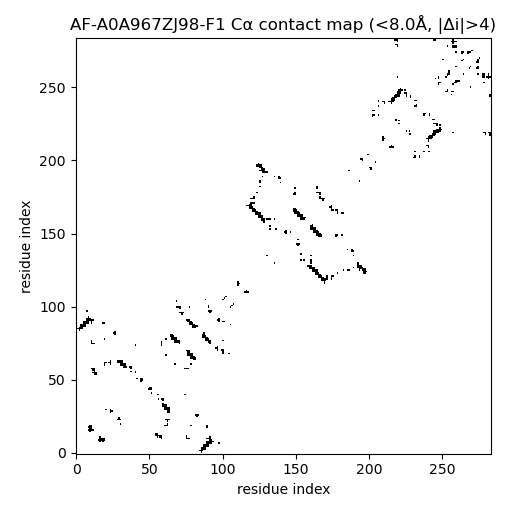 . VAL A 1 194 ? -6.637 15.772 8.287 1.00 94.88 194 VAL A CA 1
ATOM 1461 C C . VAL A 1 194 ? -6.012 15.120 9.508 1.00 94.88 194 VAL A C 1
ATOM 1463 O O . VAL A 1 194 ? -5.754 15.789 10.506 1.00 94.88 194 VAL A O 1
ATOM 1466 N N . PHE A 1 195 ? -5.740 13.821 9.417 1.00 92.12 195 PHE A N 1
ATOM 1467 C CA . PHE A 1 195 ? -5.030 13.100 10.474 1.00 92.12 195 PHE A CA 1
ATOM 1468 C C . PHE A 1 195 ? -3.582 12.772 10.093 1.00 92.12 195 PHE A C 1
ATOM 1470 O O . PHE A 1 195 ? -2.768 12.543 10.982 1.00 92.12 195 PHE A O 1
ATOM 1477 N N . ALA A 1 196 ? -3.245 12.759 8.798 1.00 92.88 196 ALA A N 1
ATOM 1478 C CA . ALA A 1 196 ? -1.896 12.468 8.322 1.00 92.88 196 ALA A CA 1
ATOM 1479 C C . ALA A 1 196 ? -1.619 13.075 6.942 1.00 92.88 196 ALA A C 1
ATOM 1481 O O . ALA A 1 196 ? -2.534 13.249 6.133 1.00 92.88 196 ALA A O 1
ATOM 1482 N N . VAL A 1 197 ? -0.335 13.284 6.654 1.00 91.19 197 VAL A N 1
ATOM 1483 C CA . VAL A 1 197 ? 0.190 13.493 5.302 1.00 91.19 197 VAL A CA 1
ATOM 1484 C C . VAL A 1 197 ? 1.213 12.397 4.999 1.00 91.19 197 VAL A C 1
ATOM 1486 O O . VAL A 1 197 ? 2.015 12.033 5.861 1.00 91.19 197 VAL A O 1
ATOM 1489 N N . GLY A 1 198 ? 1.165 11.862 3.780 1.00 88.38 198 GLY A N 1
ATOM 1490 C CA . GLY A 1 198 ? 2.018 10.777 3.306 1.00 88.38 198 GLY A CA 1
ATOM 1491 C C . GLY A 1 198 ? 1.447 9.396 3.622 1.00 88.38 198 GLY A C 1
ATOM 1492 O O . GLY A 1 198 ? 0.231 9.193 3.696 1.00 88.38 198 GLY A O 1
ATOM 1493 N N . ASP A 1 199 ? 2.344 8.431 3.806 1.00 85.75 199 ASP A N 1
ATOM 1494 C CA . ASP A 1 199 ? 1.975 7.015 3.908 1.00 85.75 199 ASP A CA 1
ATOM 1495 C C . ASP A 1 199 ? 1.666 6.551 5.331 1.00 85.75 199 ASP A C 1
ATOM 1497 O O . ASP A 1 199 ? 1.218 5.419 5.522 1.00 85.75 199 ASP A O 1
ATOM 1501 N N . ARG A 1 200 ? 1.820 7.442 6.318 1.00 89.00 200 ARG A N 1
ATOM 1502 C CA . ARG A 1 200 ? 1.535 7.132 7.718 1.00 89.00 200 ARG A CA 1
ATOM 1503 C C . ARG A 1 200 ? 0.099 6.660 7.896 1.00 89.00 200 ARG A C 1
ATOM 1505 O O . ARG A 1 200 ? -0.854 7.301 7.437 1.00 89.00 200 ARG A O 1
ATOM 1512 N N . VAL A 1 201 ? -0.044 5.539 8.588 1.00 89.25 201 VAL A N 1
ATOM 1513 C CA . VAL A 1 201 ? -1.343 4.949 8.920 1.00 89.25 201 VAL A CA 1
ATOM 1514 C C . VAL A 1 201 ? -1.805 5.409 10.306 1.00 89.25 201 VAL A C 1
ATOM 1516 O O . VAL A 1 201 ? -1.010 5.881 11.122 1.00 89.25 201 VAL A O 1
ATOM 1519 N N . ILE A 1 202 ? -3.109 5.312 10.579 1.00 91.19 202 ILE A N 1
ATOM 1520 C CA . ILE A 1 202 ? -3.692 5.824 11.831 1.00 91.19 202 ILE A CA 1
ATOM 1521 C C . ILE A 1 202 ? -3.129 5.102 13.065 1.00 91.19 202 ILE A C 1
ATOM 1523 O O . ILE A 1 202 ? -2.977 5.702 14.124 1.00 91.19 202 ILE A O 1
ATOM 1527 N N . GLU A 1 203 ? -2.761 3.834 12.916 1.00 94.44 203 GLU A N 1
ATOM 1528 C CA . GLU A 1 203 ? -2.198 2.983 13.960 1.00 94.44 203 GLU A CA 1
ATOM 1529 C C . GLU A 1 203 ? -0.847 3.507 14.445 1.00 94.44 203 GLU A C 1
ATOM 1531 O O . GLU A 1 203 ? -0.628 3.606 15.650 1.00 94.44 203 GLU A O 1
ATOM 1536 N N . GLU A 1 204 ? 0.030 3.906 13.521 1.00 94.94 204 GLU A N 1
ATOM 1537 C CA . GLU A 1 204 ? 1.316 4.527 13.852 1.00 94.94 204 GLU A CA 1
ATOM 1538 C C . GLU A 1 204 ? 1.112 5.821 14.636 1.00 94.94 204 GLU A C 1
ATOM 1540 O O . GLU A 1 204 ? 1.789 6.063 15.630 1.00 94.94 204 GLU A O 1
ATOM 1545 N N . ILE A 1 205 ? 0.154 6.647 14.209 1.00 94.31 205 ILE A N 1
ATOM 1546 C CA . ILE A 1 205 ? -0.144 7.929 14.854 1.00 94.31 205 ILE A CA 1
ATOM 1547 C C . ILE A 1 205 ? -0.662 7.708 16.275 1.00 94.31 205 ILE A C 1
ATOM 1549 O O . ILE A 1 205 ? -0.204 8.368 17.205 1.00 94.31 205 ILE A O 1
ATOM 1553 N N . VAL A 1 206 ? -1.589 6.767 16.466 1.00 95.50 206 VAL A N 1
ATOM 1554 C CA . VAL A 1 206 ? -2.130 6.434 17.791 1.00 95.50 206 VAL A CA 1
ATOM 1555 C C . VAL A 1 206 ? -1.035 5.894 18.712 1.00 95.50 206 VAL A C 1
ATOM 1557 O O . VAL A 1 206 ? -0.941 6.336 19.859 1.00 95.50 206 VAL A O 1
ATOM 1560 N N . LEU A 1 207 ? -0.183 4.989 18.220 1.00 97.12 207 LEU A N 1
ATOM 1561 C CA . LEU A 1 207 ? 0.933 4.440 18.993 1.00 97.12 207 LEU A CA 1
ATOM 1562 C C . LEU A 1 207 ? 1.939 5.526 19.385 1.00 97.12 207 LEU A C 1
ATOM 1564 O O . LEU A 1 207 ? 2.331 5.600 20.547 1.00 97.12 207 LEU A O 1
ATOM 1568 N N . ASP A 1 208 ? 2.311 6.411 18.462 1.00 95.62 208 ASP A N 1
ATOM 1569 C CA . ASP A 1 208 ? 3.233 7.511 18.750 1.00 95.62 208 ASP A CA 1
ATOM 1570 C C . ASP A 1 208 ? 2.656 8.496 19.767 1.00 95.62 208 ASP A C 1
ATOM 1572 O O . ASP A 1 208 ? 3.365 8.934 20.672 1.00 95.62 208 ASP A O 1
ATOM 1576 N N . LEU A 1 209 ? 1.361 8.814 19.669 1.00 96.12 209 LEU A N 1
ATOM 1577 C CA . LEU A 1 209 ? 0.680 9.679 20.634 1.00 96.12 209 LEU A CA 1
ATOM 1578 C C . LEU A 1 209 ? 0.610 9.054 22.032 1.00 96.12 209 LEU A C 1
ATOM 1580 O O . LEU A 1 209 ? 0.697 9.795 23.017 1.00 96.12 209 LEU A O 1
ATOM 1584 N N . ALA A 1 210 ? 0.439 7.732 22.123 1.00 96.94 210 ALA A N 1
ATOM 1585 C CA . ALA A 1 210 ? 0.478 7.002 23.386 1.00 96.94 210 ALA A CA 1
ATOM 1586 C C . ALA A 1 210 ? 1.896 7.010 23.976 1.00 96.94 210 ALA A C 1
ATOM 1588 O O . ALA A 1 210 ? 2.085 7.459 25.109 1.00 96.94 210 ALA A O 1
ATOM 1589 N N . ARG A 1 211 ? 2.910 6.644 23.177 1.00 96.38 211 ARG A N 1
ATOM 1590 C CA . ARG A 1 211 ? 4.331 6.670 23.572 1.00 96.38 211 ARG A CA 1
ATOM 1591 C C . ARG A 1 211 ? 4.764 8.051 24.052 1.00 96.38 211 ARG A C 1
ATOM 1593 O O . ARG A 1 211 ? 5.354 8.169 25.123 1.00 96.38 211 ARG A O 1
ATOM 1600 N N . SER A 1 212 ? 4.428 9.107 23.309 1.00 97.06 212 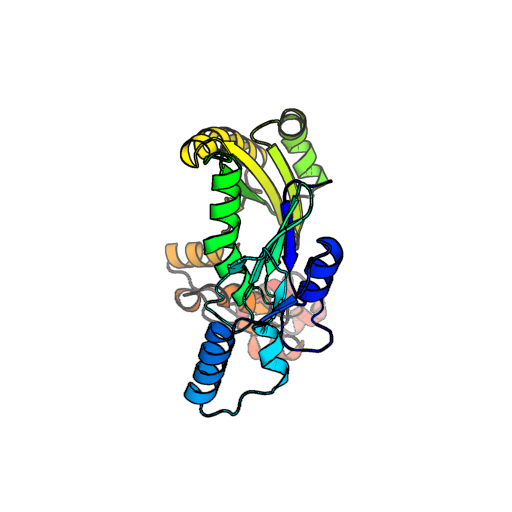SER A N 1
ATOM 1601 C CA . SER A 1 212 ? 4.833 10.479 23.641 1.00 97.06 212 SER A CA 1
ATOM 1602 C C . SER A 1 212 ? 4.235 10.985 24.956 1.00 97.06 212 SER A C 1
ATOM 1604 O O . SER A 1 212 ? 4.730 11.958 25.522 1.00 97.06 212 SER A O 1
ATOM 1606 N N . ARG A 1 213 ? 3.168 10.339 25.443 1.00 97.44 213 ARG A N 1
ATOM 1607 C CA . ARG A 1 213 ? 2.498 10.637 26.716 1.00 97.44 213 ARG A CA 1
ATOM 1608 C C . ARG A 1 213 ? 2.842 9.646 27.829 1.00 97.44 213 ARG A C 1
ATOM 1610 O O . ARG A 1 213 ? 2.372 9.829 28.948 1.00 97.44 213 ARG A O 1
ATOM 1617 N N . GLY A 1 214 ? 3.633 8.610 27.542 1.00 96.50 214 GLY A N 1
ATOM 1618 C CA . GLY A 1 214 ? 3.871 7.500 28.468 1.00 96.50 214 GLY A CA 1
ATOM 1619 C C . GLY A 1 214 ? 2.602 6.699 28.775 1.00 96.50 214 GLY A C 1
ATOM 1620 O O . GLY A 1 214 ? 2.471 6.150 29.865 1.00 96.50 214 GLY A O 1
ATOM 1621 N N . TRP A 1 215 ? 1.639 6.689 27.852 1.00 97.50 215 TRP A N 1
ATOM 1622 C CA . TRP A 1 215 ? 0.394 5.941 27.980 1.00 97.50 215 TRP A CA 1
ATOM 1623 C C . TRP A 1 215 ? 0.520 4.557 27.361 1.00 97.50 215 TRP A C 1
ATOM 1625 O O . TRP A 1 215 ? 1.240 4.352 26.384 1.00 97.50 215 TRP A O 1
ATOM 1635 N N . THR A 1 216 ? -0.257 3.631 27.906 1.00 97.19 216 THR A N 1
ATOM 1636 C CA . THR A 1 216 ? -0.520 2.328 27.310 1.00 97.19 216 THR A CA 1
ATOM 1637 C C . THR A 1 216 ? -1.916 2.290 26.689 1.00 97.19 216 THR A C 1
ATOM 1639 O O . THR A 1 216 ? -2.791 3.090 27.019 1.00 97.19 216 THR A O 1
ATOM 1642 N N . LEU A 1 217 ? -2.120 1.356 25.764 1.00 97.25 217 LEU A N 1
ATOM 1643 C CA . LEU A 1 217 ? -3.355 1.130 25.030 1.00 97.25 217 LEU A CA 1
ATOM 1644 C C . LEU A 1 217 ? -3.771 -0.338 25.156 1.00 97.25 217 LEU A C 1
ATOM 1646 O O . LEU A 1 217 ? -2.945 -1.239 25.006 1.00 97.25 217 LEU A O 1
ATOM 1650 N N . ALA A 1 218 ? -5.062 -0.572 25.360 1.00 97.44 218 ALA A N 1
ATOM 1651 C CA . ALA A 1 218 ? -5.697 -1.879 25.257 1.00 97.44 218 ALA A CA 1
ATOM 1652 C C . ALA A 1 218 ? -7.028 -1.749 24.502 1.00 97.44 218 ALA A C 1
ATOM 1654 O O . ALA A 1 218 ? -7.581 -0.650 24.402 1.00 97.44 218 ALA A O 1
ATOM 1655 N N . THR A 1 219 ? -7.541 -2.848 23.944 1.00 98.00 219 THR A N 1
ATOM 1656 C CA . THR A 1 219 ? -8.845 -2.858 23.256 1.00 98.00 219 THR A CA 1
ATOM 1657 C C . THR A 1 219 ? -9.797 -3.908 23.823 1.00 98.00 219 THR A C 1
ATOM 1659 O O . THR A 1 219 ? -9.392 -5.004 24.198 1.00 98.00 219 THR A O 1
ATOM 1662 N N . ALA A 1 220 ? -11.091 -3.590 23.821 1.00 98.25 220 ALA A N 1
ATOM 1663 C CA . ALA A 1 220 ? -12.175 -4.552 23.984 1.00 98.25 220 ALA A CA 1
ATOM 1664 C C . ALA A 1 220 ? -12.980 -4.614 22.682 1.00 98.25 220 ALA A C 1
ATOM 1666 O O . ALA A 1 220 ? -13.542 -3.613 22.240 1.00 98.25 220 ALA A O 1
ATOM 1667 N N . GLU A 1 221 ? -13.041 -5.784 22.058 1.00 98.31 221 GLU A N 1
ATOM 1668 C CA . GLU A 1 221 ? -13.601 -5.971 20.722 1.00 98.31 221 GLU A CA 1
ATOM 1669 C C . GLU A 1 221 ? -14.792 -6.930 20.735 1.00 98.31 221 GLU A C 1
ATOM 1671 O O . GLU A 1 221 ? -14.784 -7.950 21.418 1.00 98.31 221 GLU A O 1
ATOM 1676 N N . SER A 1 222 ? -15.825 -6.623 19.947 1.00 97.69 222 SER A N 1
ATOM 1677 C CA . SER A 1 222 ? -16.941 -7.540 19.687 1.00 97.69 222 SER A CA 1
ATOM 1678 C C . SER A 1 222 ? -17.050 -7.789 18.185 1.00 97.69 222 SER A C 1
ATOM 1680 O O . SER A 1 222 ? -16.354 -8.662 17.683 1.00 97.69 222 SER A O 1
ATOM 1682 N N . VAL A 1 223 ? -17.841 -7.010 17.440 1.00 96.94 223 VAL A N 1
ATOM 1683 C CA . VAL A 1 223 ? -18.071 -7.236 15.997 1.00 96.94 223 VAL A CA 1
ATOM 1684 C C . VAL A 1 223 ? -16.789 -7.244 15.147 1.00 96.94 223 VAL A C 1
ATOM 1686 O O . VAL A 1 223 ? -16.739 -7.926 14.131 1.00 96.94 223 VAL A O 1
ATOM 1689 N N . THR A 1 224 ? -15.740 -6.538 15.578 1.00 96.88 224 THR A N 1
ATOM 1690 C CA . THR A 1 224 ? -14.440 -6.488 14.892 1.00 96.88 224 THR A CA 1
ATOM 1691 C C . THR A 1 224 ? -13.605 -7.755 15.068 1.00 96.88 224 THR A C 1
ATOM 1693 O O . THR A 1 224 ? -12.681 -7.972 14.291 1.00 96.88 224 THR A O 1
ATOM 1696 N N . GLY A 1 225 ? -13.906 -8.599 16.061 1.00 97.38 225 GLY A N 1
ATOM 1697 C CA . GLY A 1 225 ? -13.283 -9.916 16.219 1.00 97.38 225 GLY A CA 1
ATOM 1698 C C . GLY A 1 225 ? -11.761 -9.916 16.415 1.00 97.38 225 GLY A C 1
ATOM 1699 O O . GLY A 1 225 ? -11.135 -10.935 16.144 1.00 97.38 225 GLY A O 1
ATOM 1700 N N . GLY A 1 226 ? -11.158 -8.805 16.851 1.00 97.69 226 GLY A N 1
ATOM 1701 C CA . GLY A 1 226 ? -9.702 -8.660 16.980 1.00 97.69 226 GLY A CA 1
ATOM 1702 C C . GLY A 1 226 ? -9.047 -7.864 15.846 1.00 97.69 226 GLY A C 1
ATOM 1703 O O . GLY A 1 226 ? -7.828 -7.705 15.843 1.00 97.69 226 GLY A O 1
ATOM 1704 N N . LEU A 1 227 ? -9.815 -7.365 14.871 1.00 97.44 227 LEU A N 1
ATOM 1705 C CA . LEU A 1 227 ? -9.277 -6.588 13.752 1.00 97.44 227 LEU A CA 1
ATOM 1706 C C . LEU A 1 227 ? -8.605 -5.285 14.209 1.00 97.44 227 LEU A C 1
ATOM 1708 O O . LEU A 1 227 ? -7.622 -4.872 13.598 1.00 97.44 227 LEU A O 1
ATOM 1712 N N . VAL A 1 228 ? -9.090 -4.638 15.274 1.00 96.94 228 VAL A N 1
ATOM 1713 C CA . VAL A 1 228 ? -8.459 -3.404 15.775 1.00 96.94 228 VAL A CA 1
ATOM 1714 C C . VAL A 1 228 ? -7.094 -3.728 16.377 1.00 96.94 228 VAL A C 1
ATOM 1716 O O . VAL A 1 228 ? -6.099 -3.099 16.017 1.00 96.94 228 VAL A O 1
ATOM 1719 N N . ALA A 1 229 ? -7.018 -4.755 17.224 1.00 97.75 229 ALA A N 1
ATOM 1720 C CA . ALA A 1 229 ? -5.763 -5.243 17.784 1.00 97.75 229 ALA A CA 1
ATOM 1721 C C . ALA A 1 229 ? -4.790 -5.710 16.695 1.00 97.75 229 ALA A C 1
ATOM 1723 O O . ALA A 1 229 ? -3.606 -5.381 16.748 1.00 97.75 229 ALA A O 1
ATOM 1724 N N . GLN A 1 230 ? -5.272 -6.431 15.679 1.00 97.69 230 GLN A N 1
ATOM 1725 C CA . GLN A 1 230 ? -4.448 -6.878 14.555 1.00 97.69 230 GLN A CA 1
ATOM 1726 C C . GLN A 1 230 ? -3.850 -5.692 13.792 1.00 97.69 230 GLN A C 1
ATOM 1728 O O . GLN A 1 230 ? -2.657 -5.698 13.497 1.00 97.69 230 GLN A O 1
ATOM 1733 N N . ARG A 1 231 ? -4.644 -4.649 13.521 1.00 96.44 231 ARG A N 1
ATOM 1734 C CA . ARG A 1 231 ? -4.152 -3.433 12.864 1.00 96.44 231 ARG A CA 1
ATOM 1735 C C . ARG A 1 231 ? -3.082 -2.743 13.708 1.00 96.44 231 ARG A C 1
ATOM 1737 O O . ARG A 1 231 ? -2.001 -2.476 13.195 1.00 96.44 231 ARG A O 1
ATOM 1744 N N . ILE A 1 232 ? -3.324 -2.539 15.005 1.00 97.44 232 ILE A N 1
ATOM 1745 C CA . ILE A 1 232 ? -2.343 -1.912 15.910 1.00 97.44 232 ILE A CA 1
ATOM 1746 C C . ILE A 1 232 ? -1.042 -2.726 15.962 1.00 97.44 232 ILE A C 1
ATOM 1748 O O . ILE A 1 232 ? 0.042 -2.177 15.789 1.00 97.44 232 ILE A O 1
ATOM 1752 N N . THR A 1 233 ? -1.141 -4.043 16.151 1.00 97.44 233 THR A N 1
ATOM 1753 C CA . THR A 1 233 ? 0.021 -4.946 16.260 1.00 97.44 233 THR A CA 1
ATOM 1754 C C . THR A 1 233 ? 0.761 -5.177 14.942 1.00 97.44 233 THR A C 1
ATOM 1756 O O . THR A 1 233 ? 1.884 -5.676 14.966 1.00 97.44 233 THR A O 1
ATOM 1759 N N . SER A 1 234 ? 0.179 -4.793 13.801 1.00 96.19 234 SER A N 1
ATOM 1760 C CA . SER A 1 234 ? 0.865 -4.835 12.504 1.00 96.19 234 SER A CA 1
ATOM 1761 C C . SER A 1 234 ? 1.971 -3.782 12.369 1.00 96.19 234 SER A C 1
ATOM 1763 O O . SER A 1 234 ? 2.861 -3.936 11.532 1.00 96.19 234 SER A O 1
ATOM 1765 N N . VAL A 1 235 ? 1.948 -2.742 13.211 1.00 96.69 235 VAL A N 1
ATOM 1766 C CA . VAL A 1 235 ? 2.990 -1.715 13.264 1.00 96.69 235 VAL A CA 1
ATOM 1767 C C . VAL A 1 235 ? 4.195 -2.241 14.059 1.00 96.69 235 VAL A C 1
ATOM 1769 O O . VAL A 1 235 ? 4.045 -2.613 15.229 1.00 96.69 235 VAL A O 1
ATOM 1772 N N . PRO A 1 236 ? 5.413 -2.249 13.484 1.00 95.75 236 PRO A N 1
ATOM 1773 C CA . PRO A 1 236 ? 6.619 -2.617 14.219 1.00 95.75 236 PRO A CA 1
ATOM 1774 C C . PRO A 1 236 ? 6.783 -1.812 15.520 1.00 95.75 236 PRO A C 1
ATOM 1776 O O . PRO A 1 236 ? 6.587 -0.598 15.557 1.00 95.75 236 PRO A O 1
ATOM 1779 N N . GLY A 1 237 ? 7.129 -2.500 16.611 1.00 95.38 237 GLY A N 1
ATOM 1780 C CA . GLY A 1 237 ? 7.299 -1.882 17.932 1.00 95.38 237 GLY A CA 1
ATOM 1781 C C . GLY A 1 237 ? 5.996 -1.571 18.679 1.00 95.38 237 GLY A C 1
ATOM 1782 O O . GLY A 1 237 ? 6.047 -0.938 19.733 1.00 95.38 237 GLY A O 1
ATOM 1783 N N . ALA A 1 238 ? 4.824 -1.999 18.189 1.00 97.12 238 ALA A N 1
ATOM 1784 C CA . ALA A 1 238 ? 3.538 -1.744 18.853 1.00 97.12 238 ALA A CA 1
ATOM 1785 C C . ALA A 1 238 ? 3.499 -2.181 20.330 1.00 97.12 238 ALA A C 1
ATOM 1787 O O . ALA A 1 238 ? 2.839 -1.530 21.134 1.00 97.12 238 ALA A O 1
ATOM 1788 N N . SER A 1 239 ? 4.251 -3.220 20.711 1.00 96.38 239 SER A N 1
ATOM 1789 C CA . SER A 1 239 ? 4.345 -3.726 22.090 1.00 96.38 239 SER A CA 1
ATOM 1790 C C . SER A 1 239 ? 4.854 -2.709 23.117 1.00 96.38 239 SER A C 1
ATOM 1792 O O . SER A 1 239 ? 4.697 -2.925 24.312 1.00 96.38 239 SER A O 1
ATOM 1794 N N . GLU A 1 240 ? 5.481 -1.614 22.683 1.00 95.75 240 GLU A N 1
ATOM 1795 C CA . GLU A 1 240 ? 5.933 -0.541 23.578 1.00 95.75 240 GLU A CA 1
ATOM 1796 C C . GLU A 1 240 ? 4.778 0.253 24.198 1.00 95.75 240 GLU A C 1
ATOM 1798 O O . GLU A 1 240 ? 4.944 0.837 25.265 1.00 95.75 240 GLU A O 1
ATOM 1803 N N . ALA A 1 241 ? 3.621 0.291 23.530 1.00 97.38 241 ALA A N 1
ATOM 1804 C CA . ALA A 1 241 ? 2.450 1.029 23.994 1.00 97.38 241 ALA A CA 1
ATOM 1805 C C . ALA A 1 241 ? 1.175 0.178 24.014 1.00 97.38 241 ALA A C 1
ATOM 1807 O O . ALA A 1 241 ? 0.271 0.472 24.786 1.00 97.38 241 ALA A O 1
ATOM 1808 N N . PHE A 1 242 ? 1.072 -0.881 23.210 1.00 98.19 242 PHE A N 1
ATOM 1809 C CA . PHE A 1 242 ? -0.101 -1.747 23.161 1.00 98.19 242 PHE A CA 1
ATOM 1810 C C . PHE A 1 242 ? 0.062 -2.964 24.075 1.00 98.19 242 PHE A C 1
ATOM 1812 O O . PHE A 1 242 ? 0.905 -3.827 23.832 1.00 98.19 242 PHE A O 1
ATOM 1819 N N . VAL A 1 243 ? -0.764 -3.035 25.118 1.00 97.19 243 VAL A N 1
ATOM 1820 C CA . VAL A 1 243 ? -0.678 -4.052 26.178 1.00 97.19 243 VAL A CA 1
ATOM 1821 C C . VAL A 1 243 ? -1.452 -5.313 25.814 1.00 97.19 243 VAL A C 1
ATOM 1823 O O . VAL A 1 243 ? -1.043 -6.414 26.177 1.00 97.19 243 VAL A O 1
ATOM 1826 N N . GLY A 1 244 ? -2.552 -5.181 25.075 1.00 96.25 244 GLY A N 1
ATOM 1827 C CA . GLY A 1 244 ? -3.323 -6.337 24.642 1.00 96.25 244 GLY A CA 1
ATOM 1828 C C . GLY A 1 244 ? -4.758 -6.019 24.255 1.00 96.25 244 GLY A C 1
ATOM 1829 O O . GLY A 1 244 ? -5.171 -4.866 24.141 1.00 96.25 244 GLY A O 1
ATOM 1830 N N . SER A 1 245 ? -5.519 -7.084 24.033 1.00 98.00 245 SER A N 1
ATOM 1831 C CA . SER A 1 245 ? -6.908 -7.011 23.602 1.00 98.00 245 SER A CA 1
ATOM 1832 C C . SER A 1 245 ? -7.741 -8.122 24.221 1.00 98.00 245 SER A C 1
ATOM 1834 O O . SER A 1 245 ? -7.253 -9.237 24.412 1.00 98.00 245 SER A O 1
ATOM 1836 N N . VAL A 1 246 ? -9.017 -7.833 24.462 1.00 98.31 246 VAL A N 1
ATOM 1837 C CA . VAL A 1 246 ? -10.044 -8.821 24.785 1.00 98.31 246 VAL A CA 1
ATOM 1838 C C . VAL A 1 246 ? -11.068 -8.854 23.661 1.00 98.31 246 VAL A C 1
ATOM 1840 O O . VAL A 1 246 ? -11.771 -7.875 23.417 1.00 98.31 246 VAL A O 1
ATOM 1843 N N . VAL A 1 247 ? -11.226 -10.010 23.018 1.00 98.31 247 VAL A N 1
ATOM 1844 C CA . VAL A 1 247 ? -12.316 -10.236 22.059 1.00 98.31 247 VAL A CA 1
ATOM 1845 C C . VAL A 1 247 ? -13.526 -10.814 22.798 1.00 98.31 247 VAL A C 1
ATOM 1847 O O . VAL A 1 247 ? -13.693 -12.026 22.928 1.00 98.31 247 VAL A O 1
ATOM 1850 N N . ALA A 1 248 ? -14.397 -9.935 23.290 1.00 97.56 248 ALA A N 1
ATOM 1851 C CA . ALA A 1 248 ? -15.632 -10.274 23.990 1.00 97.56 248 ALA A CA 1
ATOM 1852 C C . ALA A 1 248 ? -16.813 -10.447 23.019 1.00 97.56 248 ALA A C 1
ATOM 1854 O O . ALA A 1 248 ? -17.791 -9.692 23.048 1.00 97.56 248 ALA A O 1
ATOM 1855 N N . TYR A 1 249 ? -16.731 -11.446 22.131 1.00 96.94 249 TYR A N 1
ATOM 1856 C CA . TYR A 1 249 ? -17.748 -11.672 21.094 1.00 96.94 249 TYR A CA 1
ATOM 1857 C C . TYR A 1 249 ? -19.108 -12.071 21.689 1.00 96.94 249 TYR A C 1
ATOM 1859 O O . TYR A 1 249 ? -20.125 -11.439 21.399 1.00 96.94 249 TYR A O 1
ATOM 1867 N N . ALA A 1 250 ? -19.116 -13.062 22.584 1.00 96.81 250 ALA A N 1
ATOM 1868 C CA . ALA A 1 250 ? -20.318 -13.491 23.294 1.00 96.81 250 ALA A CA 1
ATOM 1869 C C . ALA A 1 250 ? -20.665 -12.541 24.452 1.00 96.81 250 ALA A C 1
ATOM 1871 O O . ALA A 1 250 ? -19.777 -11.999 25.113 1.00 96.81 250 ALA A O 1
ATOM 1872 N N . THR A 1 251 ? -21.962 -12.368 24.727 1.00 96.25 251 THR A N 1
ATOM 1873 C CA . THR A 1 251 ? -22.461 -11.531 25.835 1.00 96.25 251 THR A CA 1
ATOM 1874 C C . THR A 1 251 ? -21.862 -11.937 27.179 1.00 96.25 251 THR A C 1
ATOM 1876 O O . THR A 1 251 ? -21.460 -11.072 27.949 1.00 96.25 251 THR A O 1
ATOM 1879 N N . ASP A 1 252 ? -21.721 -13.237 27.440 1.00 97.12 252 ASP A N 1
ATOM 1880 C CA . ASP A 1 252 ? -21.165 -13.711 28.710 1.00 97.12 252 ASP A CA 1
ATOM 1881 C C . ASP A 1 252 ? -19.689 -13.351 28.887 1.00 97.12 252 ASP A C 1
ATOM 1883 O O . ASP A 1 252 ? -19.273 -13.080 30.006 1.00 97.12 252 ASP A O 1
ATOM 1887 N N . VAL A 1 253 ? -18.909 -13.249 27.803 1.00 97.62 253 VAL A N 1
ATOM 1888 C CA . VAL A 1 253 ? -17.506 -12.798 27.875 1.00 97.62 253 VAL A CA 1
ATOM 1889 C C . VAL A 1 253 ? -17.430 -11.310 28.224 1.00 97.62 253 VAL A C 1
ATOM 1891 O O . VAL A 1 253 ? -16.548 -10.908 28.979 1.00 97.62 253 VAL A O 1
ATOM 1894 N N . LYS A 1 254 ? -18.384 -10.489 27.750 1.00 98.06 254 LYS A N 1
ATOM 1895 C CA . LYS A 1 254 ? -18.485 -9.077 28.166 1.00 98.06 254 LYS A CA 1
ATOM 1896 C C . LYS A 1 254 ? -18.676 -8.971 29.685 1.00 98.06 254 LYS A C 1
ATOM 1898 O O . LYS A 1 254 ? -18.089 -8.100 30.309 1.00 98.06 254 LYS A O 1
ATOM 1903 N N . ARG A 1 255 ? -19.451 -9.881 30.280 1.00 97.38 255 ARG A N 1
ATOM 1904 C CA . ARG A 1 255 ? -19.706 -9.917 31.728 1.00 97.38 255 ARG A CA 1
ATOM 1905 C C . ARG A 1 255 ? -18.524 -10.473 32.519 1.00 97.38 255 ARG A C 1
ATOM 1907 O O . ARG A 1 255 ? -18.133 -9.875 33.504 1.00 97.38 255 ARG A O 1
ATOM 1914 N N . SER A 1 256 ? -17.982 -11.620 32.113 1.00 97.44 256 SER A N 1
ATOM 1915 C CA . SER A 1 256 ? -17.019 -12.373 32.927 1.00 97.44 256 SER A CA 1
ATOM 1916 C C . SER A 1 256 ? -15.569 -11.920 32.789 1.00 97.44 256 SER A C 1
ATOM 1918 O O . SER A 1 256 ? -14.775 -12.204 33.680 1.00 97.44 256 SER A O 1
ATOM 1920 N N . VAL A 1 257 ? -15.211 -11.269 31.677 1.00 97.56 257 VAL A N 1
ATOM 1921 C CA . VAL A 1 257 ? -13.832 -10.825 31.407 1.00 97.56 257 VAL A CA 1
ATOM 1922 C C . VAL A 1 257 ? -13.694 -9.307 31.475 1.00 97.56 257 VAL A C 1
ATOM 1924 O O . VAL A 1 257 ? -12.648 -8.821 31.881 1.00 97.56 257 VAL A O 1
ATOM 1927 N N . LEU A 1 258 ? -14.729 -8.562 31.073 1.00 97.81 258 LEU A N 1
ATOM 1928 C CA . LEU A 1 258 ? -14.721 -7.092 31.055 1.00 97.81 258 LEU A CA 1
ATOM 1929 C C . LEU A 1 258 ? -15.614 -6.472 32.141 1.00 97.81 258 LEU A C 1
ATOM 1931 O O . LEU A 1 258 ? -15.846 -5.266 32.109 1.00 97.81 258 LEU A O 1
ATOM 1935 N N . ASP A 1 259 ? -16.162 -7.285 33.049 1.00 97.69 259 ASP A N 1
ATOM 1936 C CA . ASP A 1 259 ? -17.026 -6.854 34.156 1.00 97.69 259 ASP A CA 1
ATOM 1937 C C . ASP A 1 259 ? -18.203 -5.948 33.733 1.00 97.69 259 ASP A C 1
ATOM 1939 O O . ASP A 1 259 ? -18.663 -5.090 34.491 1.00 97.69 259 ASP A O 1
ATOM 1943 N N . VAL A 1 260 ? -18.733 -6.129 32.513 1.00 98.12 260 VAL A N 1
ATOM 1944 C CA . VAL A 1 260 ? -19.896 -5.363 32.042 1.00 98.12 260 VAL A CA 1
ATOM 1945 C C . VAL A 1 260 ? -21.140 -5.783 32.844 1.00 98.12 260 VAL A C 1
ATOM 1947 O O . VAL A 1 260 ? -21.519 -6.957 32.783 1.00 98.12 260 VAL A O 1
ATOM 1950 N N . PRO A 1 261 ? -21.826 -4.860 33.551 1.00 97.75 261 PRO A N 1
ATOM 1951 C CA . PRO A 1 261 ? -22.966 -5.213 34.396 1.00 97.75 261 PRO A CA 1
ATOM 1952 C C . PRO A 1 261 ? -24.133 -5.822 33.610 1.00 97.75 261 PRO A C 1
ATOM 1954 O O . PRO A 1 261 ? -24.534 -5.295 32.570 1.00 97.75 261 PRO A O 1
ATOM 1957 N N . SER A 1 262 ? -24.728 -6.894 34.142 1.00 97.00 262 SER A N 1
ATOM 1958 C CA . SER A 1 262 ? -25.902 -7.540 33.535 1.00 97.00 262 SER A CA 1
ATOM 1959 C C . SER A 1 262 ? -27.074 -6.577 33.384 1.00 97.00 262 SER A C 1
ATOM 1961 O O . SER A 1 262 ? -27.617 -6.484 32.290 1.00 97.00 262 SER A O 1
ATOM 1963 N N . ASP A 1 263 ? -27.376 -5.790 34.421 1.00 97.62 263 ASP A N 1
ATOM 1964 C CA . ASP A 1 263 ? -28.480 -4.823 34.402 1.00 97.62 263 ASP A CA 1
ATOM 1965 C C . ASP A 1 263 ? -28.321 -3.777 33.283 1.00 97.62 263 ASP A C 1
ATOM 1967 O O . ASP A 1 263 ? -29.309 -3.322 32.710 1.00 97.62 263 ASP A O 1
ATOM 1971 N N . LEU A 1 264 ? -27.077 -3.424 32.924 1.00 97.56 264 LEU A N 1
ATOM 1972 C CA . LEU A 1 264 ? -26.789 -2.495 31.828 1.00 97.56 264 LEU A CA 1
ATOM 1973 C C . LEU A 1 264 ? -27.092 -3.128 30.464 1.00 97.56 264 LEU A C 1
ATOM 1975 O O . LEU A 1 264 ? -27.712 -2.500 29.608 1.00 97.56 264 LEU A O 1
ATOM 1979 N N . ILE A 1 265 ? -26.680 -4.385 30.277 1.00 96.62 265 ILE A N 1
ATOM 1980 C CA . ILE A 1 265 ? -26.964 -5.153 29.058 1.00 96.62 265 ILE A CA 1
ATOM 1981 C C . ILE A 1 265 ? -28.468 -5.405 28.923 1.00 96.62 265 ILE A C 1
ATOM 1983 O O . ILE A 1 265 ? -29.000 -5.297 27.821 1.00 96.62 265 ILE A O 1
ATOM 1987 N N . ASP A 1 266 ? -29.154 -5.723 30.017 1.00 96.94 266 ASP A N 1
ATOM 1988 C CA . ASP A 1 266 ? -30.584 -6.029 30.004 1.00 96.94 266 ASP A CA 1
ATOM 1989 C C . ASP A 1 266 ? -31.424 -4.775 29.701 1.00 96.94 266 ASP A C 1
ATOM 1991 O O . ASP A 1 266 ? -32.445 -4.868 29.018 1.00 96.94 266 ASP A O 1
ATOM 1995 N N . ALA A 1 267 ? -30.976 -3.593 30.144 1.00 97.69 267 ALA A N 1
ATOM 1996 C CA . ALA A 1 267 ? -31.654 -2.324 29.885 1.00 97.69 267 ALA A CA 1
ATOM 1997 C C . ALA A 1 267 ? -31.382 -1.739 28.484 1.00 97.69 267 ALA A C 1
ATOM 1999 O O . ALA A 1 267 ? -32.306 -1.208 27.866 1.00 97.69 267 ALA A O 1
ATOM 2000 N N . HIS A 1 268 ? -30.145 -1.822 27.975 1.00 97.25 268 HIS A N 1
ATOM 2001 C CA . HIS A 1 268 ? -29.725 -1.124 26.745 1.00 97.25 268 HIS A CA 1
ATOM 2002 C C . HIS A 1 268 ? -29.407 -2.054 25.561 1.00 97.25 268 HIS A C 1
ATOM 2004 O O . HIS A 1 268 ? -29.327 -1.606 24.417 1.00 97.25 268 HIS A O 1
ATOM 2010 N N . GLY A 1 269 ? -29.252 -3.357 25.806 1.00 96.38 269 GLY A N 1
ATOM 2011 C CA . GLY A 1 269 ? -28.775 -4.324 24.820 1.00 96.38 269 GLY A CA 1
ATOM 2012 C C . GLY A 1 269 ? -27.265 -4.228 24.566 1.00 96.38 269 GLY A C 1
ATOM 2013 O O . GLY A 1 269 ? -26.590 -3.291 24.969 1.00 96.38 269 GLY A O 1
ATOM 2014 N N . VAL A 1 270 ? -26.704 -5.218 23.864 1.00 95.44 270 VAL A N 1
ATOM 2015 C CA . VAL A 1 270 ? -25.251 -5.281 23.581 1.00 95.44 270 VAL A CA 1
ATOM 2016 C C . VAL A 1 270 ? -24.774 -4.321 22.484 1.00 95.44 270 VAL A C 1
ATOM 2018 O O . VAL A 1 270 ? -23.570 -4.177 22.286 1.00 95.44 270 VAL A O 1
ATOM 2021 N N . VAL A 1 271 ? -25.702 -3.694 21.754 1.00 96.50 271 VAL A N 1
ATOM 2022 C CA . VAL A 1 271 ? -25.422 -2.682 20.725 1.00 96.50 271 VAL A CA 1
ATOM 2023 C C . VAL A 1 271 ? -25.883 -1.332 21.264 1.00 96.50 271 VAL A C 1
ATOM 2025 O O . VAL A 1 271 ? -26.923 -0.813 20.868 1.00 96.50 271 VAL A O 1
ATOM 2028 N N . SER A 1 272 ? -25.124 -0.802 22.221 1.00 97.38 272 SER A N 1
ATOM 2029 C CA . SER A 1 272 ? -25.420 0.466 22.881 1.00 97.38 272 SER A CA 1
ATOM 2030 C C . SER A 1 272 ? -24.133 1.216 23.225 1.00 97.38 272 SER A C 1
ATOM 2032 O O . SER A 1 272 ? -23.059 0.616 23.354 1.00 97.38 272 SER A O 1
ATOM 2034 N N . GLU A 1 273 ? -24.237 2.536 23.365 1.00 97.88 273 GLU A N 1
ATOM 2035 C CA . GLU A 1 273 ? -23.124 3.388 23.793 1.00 97.88 273 GLU A CA 1
ATOM 2036 C C . GLU A 1 273 ? -22.643 2.999 25.199 1.00 97.88 273 GLU A C 1
ATOM 2038 O O . GLU A 1 273 ? -21.445 2.894 25.457 1.00 97.88 273 GLU A O 1
ATOM 2043 N N . GLU A 1 274 ? -23.578 2.705 26.098 1.00 98.19 274 GLU A N 1
ATOM 2044 C CA . GLU A 1 274 ? -23.307 2.371 27.491 1.00 98.19 274 GLU A CA 1
ATOM 2045 C C . GLU A 1 274 ? -22.497 1.078 27.623 1.00 98.19 274 GLU A C 1
ATOM 2047 O O . GLU A 1 274 ? -21.512 1.037 28.366 1.00 98.19 274 GLU A O 1
ATOM 2052 N N . VAL A 1 275 ? -22.864 0.033 26.872 1.00 97.88 275 VAL A N 1
ATOM 2053 C CA . VAL A 1 275 ? -22.114 -1.231 26.859 1.00 97.88 275 VAL A CA 1
ATOM 2054 C C . VAL A 1 275 ? -20.732 -1.039 26.235 1.00 97.88 275 VAL A C 1
ATOM 2056 O O . VAL A 1 275 ? -19.764 -1.604 26.744 1.00 97.88 275 VAL A O 1
ATOM 2059 N N . ALA A 1 276 ?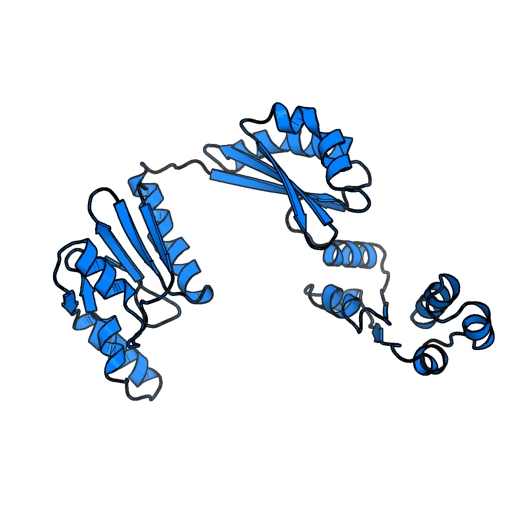 -20.594 -0.208 25.197 1.00 97.88 276 ALA A N 1
ATOM 2060 C CA . ALA A 1 276 ? -19.290 0.100 24.608 1.00 97.88 276 ALA A CA 1
ATOM 2061 C C . ALA A 1 276 ? -18.354 0.812 25.605 1.00 97.88 276 ALA A C 1
ATOM 2063 O O . ALA A 1 276 ? -17.190 0.430 25.738 1.00 97.88 276 ALA A O 1
ATOM 2064 N N . ILE A 1 277 ? -18.864 1.793 26.361 1.00 98.00 277 ILE A N 1
ATOM 2065 C CA . ILE A 1 277 ? -18.106 2.480 27.420 1.00 98.00 277 ILE A CA 1
ATOM 2066 C C . ILE A 1 277 ? -17.719 1.503 28.537 1.00 98.00 277 ILE A C 1
ATOM 2068 O O . ILE A 1 277 ? -16.582 1.537 29.011 1.00 98.00 277 ILE A O 1
ATOM 2072 N N . ALA A 1 278 ? -18.638 0.631 28.962 1.00 98.06 278 ALA A N 1
ATOM 2073 C CA . ALA A 1 278 ? -18.361 -0.368 29.993 1.00 98.06 278 ALA A CA 1
ATOM 2074 C C . ALA A 1 278 ? -17.269 -1.354 29.549 1.00 98.06 278 ALA A C 1
ATOM 2076 O O . ALA A 1 278 ? -16.328 -1.594 30.300 1.00 98.06 278 ALA A O 1
ATOM 2077 N N . MET A 1 279 ? -17.335 -1.846 28.307 1.00 98.31 279 MET A N 1
ATOM 2078 C CA . MET A 1 279 ? -16.296 -2.702 27.726 1.00 98.31 279 MET A CA 1
ATOM 2079 C C . MET A 1 279 ? -14.929 -2.013 27.691 1.00 98.31 279 MET A C 1
ATOM 2081 O O . MET A 1 279 ? -13.928 -2.631 28.042 1.00 98.31 279 MET A O 1
ATOM 2085 N N . ALA A 1 280 ? -14.879 -0.738 27.291 1.00 97.69 280 ALA A N 1
ATOM 2086 C CA . ALA A 1 280 ? -13.634 0.025 27.256 1.00 97.69 280 ALA A CA 1
ATOM 2087 C C . ALA A 1 280 ? -13.021 0.200 28.654 1.00 97.69 280 ALA A C 1
ATOM 2089 O O . ALA A 1 280 ? -11.809 0.089 28.802 1.00 97.69 280 ALA A O 1
ATOM 2090 N N . ARG A 1 281 ? -13.848 0.428 29.684 1.00 97.44 281 ARG A N 1
ATOM 2091 C CA . ARG A 1 281 ? -13.391 0.503 31.081 1.00 97.44 281 ARG A CA 1
ATOM 2092 C C . ARG A 1 281 ? -12.897 -0.838 31.611 1.00 97.44 281 ARG A C 1
ATOM 2094 O O . ARG A 1 281 ? -11.908 -0.846 32.321 1.00 97.44 281 ARG A O 1
ATOM 2101 N N . GLY A 1 282 ? -13.558 -1.941 31.264 1.00 96.81 282 GLY A N 1
ATOM 2102 C CA . GLY A 1 282 ? -13.135 -3.282 31.681 1.00 96.81 282 GLY A CA 1
ATOM 2103 C C . GLY A 1 282 ? -11.797 -3.729 31.084 1.00 96.81 282 GLY A C 1
ATOM 2104 O O . GLY A 1 282 ? -11.153 -4.616 31.629 1.00 96.81 282 GLY A O 1
ATOM 2105 N N . ALA A 1 283 ? -11.374 -3.126 29.969 1.00 95.19 283 ALA A N 1
ATOM 2106 C CA . ALA A 1 283 ? -10.075 -3.390 29.350 1.00 95.19 283 ALA A CA 1
ATOM 2107 C C . ALA A 1 283 ? -8.952 -2.432 29.795 1.00 95.19 283 ALA A C 1
ATOM 2109 O O . ALA A 1 283 ? -7.804 -2.666 29.413 1.00 95.19 283 ALA A O 1
ATOM 2110 N N . ALA A 1 284 ? -9.275 -1.360 30.527 1.00 87.75 284 ALA A N 1
ATOM 2111 C CA . ALA A 1 284 ? -8.331 -0.335 30.984 1.00 87.75 284 ALA A CA 1
ATOM 2112 C C . ALA A 1 284 ? -7.762 -0.668 32.369 1.00 87.75 284 ALA A C 1
ATOM 2114 O O . ALA A 1 284 ? -6.536 -0.486 32.545 1.00 87.75 284 ALA A O 1
#

Solvent-accessible surface area (backbone atoms only — not comparable to full-atom values): 15748 Å² total; per-residue (Å²): 141,60,66,61,47,83,45,66,33,34,41,53,46,54,92,82,31,45,46,55,61,50,49,14,62,74,56,74,43,57,77,43,74,42,63,72,52,39,49,55,51,47,50,57,26,49,78,68,78,38,86,69,60,76,51,52,54,54,38,26,48,42,29,62,83,48,46,77,39,74,38,94,72,55,82,46,43,23,40,39,34,73,45,88,84,20,41,39,34,40,30,48,63,51,63,85,44,24,50,62,37,40,65,73,48,53,50,58,48,53,32,52,76,66,70,66,64,70,47,40,77,47,73,44,31,43,33,30,50,96,70,55,65,70,58,55,46,63,77,40,41,68,59,40,76,69,37,78,76,42,33,58,45,82,45,82,53,97,88,34,41,32,41,37,38,38,19,73,23,83,40,69,68,57,17,46,66,55,40,51,64,54,51,54,51,52,47,62,74,56,40,90,33,51,81,40,69,48,87,68,51,72,51,60,54,53,47,50,58,27,50,78,68,75,37,74,43,59,42,58,28,38,96,60,68,42,50,65,54,50,55,41,62,69,41,88,74,32,74,81,24,43,79,51,68,44,68,34,66,52,72,66,42,33,35,78,70,21,65,32,56,65,70,57,38,74,74,57,36,87,83,33,71,68,48,52,54,37,33,51,58,42,47,107

Secondary structure (DSSP, 8-state):
--SEEEEES--SSSTT--HHHHHHHHHT-PEEE-HHHHHHHHHHHHTTT-PPPGGGGGGGEEETTPEEEP-SSSSPPEEEEEETTEEEEEE-SSHHHHHHHIIIIIHHHHHHHTTS---EEEEEEEEE-SS-HHHHHHHTHHHHHT-SSSEEEEEEETTEEEEEEEEEESSHHHHHHHHHHHHHHHHHHHGGGEEEESS--HHHHHHHHHHTTT--EEEEESTTTTHHHHHHHTSTTGGGTEEEEEE--SHHHHHHTT---HHHHHHH-SSSHHHHHHHHHHT-

Radius of gyration: 27.51 Å; Cα contacts (8 Å, |Δi|>4): 448; chains: 1; bounding box: 57×58×71 Å

Sequence (284 aa):
RADAVIVTGGIGPTQDDLTRDAMAAAAGVEMLFDEDFAERLRDFWESRGREMPASNLRQAEYPDGAVMIRNPKGTAPGLRMRIGDAWVFALPGVPAEMLPMLESDVLPFLIAEAGGSAGVLVSRVVRTWGESESRVSEILADLYEGSVNPTVAFLASAAEIKVRLTARAPSEAEADELLDPLEAEVTRRLGPRVFAVGDRVIEEIVLDLARSRGWTLATAESVTGGLVAQRITSVPGASEAFVGSVVAYATDVKRSVLDVPSDLIDAHGVVSEEVAIAMARGAA

pLDDT: mean 94.09, std 5.13, range [64.38, 98.31]

Foldseek 3Di:
DDQEAEAEALQALDPSSCPQVVVQVLQVFDKDFDVVLVVVVCVVQVVVVHGDDPSRSSLRIHTPQWDWQDFPPDSRTKIWHDRPNHIYIYFYNDCVRRVVSCVPPVVCVVCVVVPNFPFDKDKKKFKFADDDQVVLCVLCVCVQVPCDAQHWDWDDDPRIIIIMTIGGDRDPVVSCVRVVVVVVVSCVSCPPRGPDMHDDDVLNVVLVVCVVVVAADEEEAEPCQCVVVVVNVVDPPSVSRYVYYHHQHDPVCLCPQLVQDPVQCVVANCPDPSSRVSSRNSGD

Nearest PDB structures (foldseek):
  4cta-assembly1_B  TM=7.610E-01  e=8.291E-27  Thermus thermophilus HB8
  4cta-assembly1_A  TM=7.650E-01  e=6.279E-26  Thermus thermophilus HB8
  4uux-assembly1_B  TM=7.452E-01  e=3.400E-26  Thermus thermophilus HB8
  6mr3-assembly2_C-2  TM=8.913E-01  e=2.764E-14  Streptococcus mutans UA159
  6l19-assembly1_B  TM=9.098E-01  e=7.033E-05  Enterobacter asburiae